Protein AF-A0A3D3A5Q9-F1 (afdb_monomer_lite)

Structure (mmCIF, N/CA/C/O backbone):
data_AF-A0A3D3A5Q9-F1
#
_entry.id   AF-A0A3D3A5Q9-F1
#
loop_
_atom_site.group_PDB
_atom_site.id
_atom_site.type_symbol
_atom_site.label_atom_id
_atom_site.label_alt_id
_atom_site.label_comp_id
_atom_site.label_asym_id
_atom_site.label_entity_id
_atom_site.label_seq_id
_atom_site.pdbx_PDB_ins_code
_atom_site.Cartn_x
_atom_site.Cartn_y
_atom_site.Cartn_z
_atom_site.occupancy
_atom_site.B_iso_or_equiv
_atom_site.auth_seq_id
_atom_site.auth_comp_id
_atom_site.auth_asym_id
_atom_site.auth_atom_id
_atom_site.pdbx_PDB_model_num
ATOM 1 N N . MET A 1 1 ? 34.715 71.194 -88.290 1.00 38.31 1 MET A N 1
ATOM 2 C CA . MET A 1 1 ? 35.460 71.589 -87.078 1.00 38.31 1 MET A CA 1
ATOM 3 C C . MET A 1 1 ? 34.686 71.073 -85.884 1.00 38.31 1 MET A C 1
ATOM 5 O O . MET A 1 1 ? 33.498 71.347 -85.851 1.00 38.31 1 MET A O 1
ATOM 9 N N . THR A 1 2 ? 35.380 70.339 -85.000 1.00 40.28 2 THR A N 1
ATOM 10 C CA . THR A 1 2 ? 35.099 70.128 -83.557 1.00 40.28 2 THR A CA 1
ATOM 11 C C . THR A 1 2 ? 33.739 69.518 -83.175 1.00 40.28 2 THR A C 1
ATOM 13 O O . THR A 1 2 ? 32.709 70.002 -83.605 1.00 40.28 2 THR A O 1
ATOM 16 N N . THR A 1 3 ? 33.585 68.503 -82.327 1.00 38.09 3 THR A N 1
ATOM 17 C CA . THR A 1 3 ? 34.451 67.734 -81.413 1.00 38.09 3 THR A CA 1
ATOM 18 C C . THR A 1 3 ? 33.542 66.637 -80.835 1.00 38.09 3 THR A C 1
ATOM 20 O O . THR A 1 3 ? 32.368 66.898 -80.579 1.00 38.09 3 THR A O 1
ATOM 23 N N . HIS A 1 4 ? 34.067 65.436 -80.590 1.00 43.50 4 HIS A N 1
ATOM 24 C CA . HIS A 1 4 ? 33.409 64.449 -79.724 1.00 43.50 4 HIS A CA 1
ATOM 25 C C . HIS A 1 4 ? 33.324 64.957 -78.274 1.00 43.50 4 HIS A C 1
ATOM 27 O O . HIS A 1 4 ? 34.218 65.685 -77.838 1.00 43.50 4 HIS A O 1
ATOM 33 N N . PRO A 1 5 ? 32.387 64.414 -77.481 1.00 47.81 5 PRO A N 1
ATOM 34 C CA . PRO A 1 5 ? 32.752 63.939 -76.161 1.00 47.81 5 PRO A CA 1
ATOM 35 C C . PRO A 1 5 ? 32.555 62.423 -76.079 1.00 47.81 5 PRO A C 1
ATOM 37 O O . PRO A 1 5 ? 31.479 61.872 -76.294 1.00 47.81 5 PRO A O 1
ATOM 40 N N . ILE A 1 6 ? 33.664 61.764 -75.769 1.00 51.12 6 ILE A N 1
ATOM 41 C CA . ILE A 1 6 ? 33.734 60.472 -75.096 1.00 51.12 6 ILE A CA 1
ATOM 42 C C . ILE A 1 6 ? 33.393 60.758 -73.630 1.00 51.12 6 ILE A C 1
ATOM 44 O O . ILE A 1 6 ? 33.955 61.709 -73.112 1.00 51.12 6 ILE A O 1
ATOM 48 N N . PHE A 1 7 ? 32.535 59.978 -72.965 1.00 43.53 7 PHE A N 1
ATOM 49 C CA . PHE A 1 7 ? 32.779 59.512 -71.588 1.00 43.53 7 PHE A CA 1
ATOM 50 C C . PHE A 1 7 ? 31.717 58.490 -71.135 1.00 43.53 7 PHE A C 1
ATOM 52 O O . PHE A 1 7 ? 30.568 58.810 -70.862 1.00 43.53 7 PHE A O 1
ATOM 59 N N . SER A 1 8 ? 32.195 57.249 -71.020 1.00 46.72 8 SER A N 1
ATOM 60 C CA . SER A 1 8 ? 31.911 56.279 -69.956 1.00 46.72 8 SER A CA 1
ATOM 61 C C . SER A 1 8 ? 30.475 55.781 -69.745 1.00 46.72 8 SER A C 1
ATOM 63 O O . SER A 1 8 ? 29.783 56.134 -68.795 1.00 46.72 8 SER A O 1
ATOM 65 N N . SER A 1 9 ? 30.101 54.781 -70.543 1.00 52.88 9 SER A N 1
ATOM 66 C CA . SER A 1 9 ? 28.999 53.846 -70.278 1.00 52.88 9 SER A CA 1
ATOM 67 C C . SER A 1 9 ? 29.349 52.740 -69.259 1.00 52.88 9 SER A C 1
ATOM 69 O O . SER A 1 9 ? 28.642 51.735 -69.182 1.00 52.88 9 SER A O 1
ATOM 71 N N . ALA A 1 10 ? 30.445 52.880 -68.502 1.00 52.38 10 ALA A N 1
ATOM 72 C CA . ALA A 1 10 ? 30.919 51.853 -67.568 1.00 52.38 10 ALA A CA 1
ATOM 73 C C . ALA A 1 10 ? 30.455 52.086 -66.117 1.00 52.38 10 ALA A C 1
ATOM 75 O O . ALA A 1 10 ? 30.197 51.123 -65.400 1.00 52.38 10 ALA A O 1
ATOM 76 N N . VAL A 1 11 ? 30.270 53.343 -65.691 1.00 51.38 11 VAL A N 1
ATOM 77 C CA . VAL A 1 11 ? 29.882 53.664 -64.300 1.00 51.38 11 VAL A CA 1
ATOM 78 C C . VAL A 1 11 ? 28.412 53.328 -64.030 1.00 51.38 11 VAL A C 1
ATOM 80 O O . VAL A 1 11 ? 28.100 52.762 -62.990 1.00 51.38 11 VAL A O 1
ATOM 83 N N . GLY A 1 12 ? 27.517 53.574 -64.994 1.00 47.81 12 GLY A N 1
ATOM 84 C CA . GLY A 1 12 ? 26.085 53.280 -64.844 1.00 47.81 12 GLY A CA 1
ATOM 85 C C . GLY A 1 12 ? 25.736 51.787 -64.832 1.00 47.81 12 GLY A C 1
ATOM 86 O O . GLY A 1 12 ? 24.693 51.407 -64.310 1.00 47.81 12 GLY A O 1
ATOM 87 N N . ARG A 1 13 ? 26.603 50.923 -65.382 1.00 51.62 13 ARG A N 1
ATOM 88 C CA . ARG A 1 13 ? 26.399 49.465 -65.351 1.00 51.62 13 ARG A CA 1
ATOM 89 C C . ARG A 1 13 ? 26.924 48.837 -64.061 1.00 51.62 13 ARG A C 1
ATOM 91 O O . ARG A 1 13 ? 26.305 47.903 -63.568 1.00 51.62 13 ARG A O 1
ATOM 98 N N . LEU A 1 14 ? 28.004 49.368 -63.481 1.00 47.72 14 LEU A N 1
ATOM 99 C CA . LEU A 1 14 ? 28.520 48.874 -62.200 1.00 47.72 14 LEU A CA 1
ATOM 100 C C . LEU A 1 14 ? 27.612 49.255 -61.021 1.00 47.72 14 LEU A C 1
ATOM 102 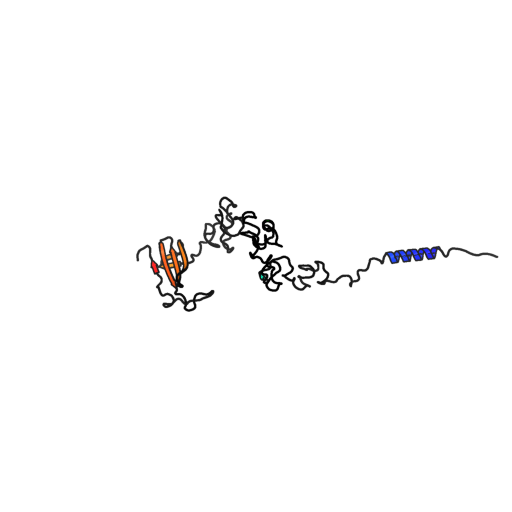O O . LEU A 1 14 ? 27.382 48.430 -60.143 1.00 47.72 14 LEU A O 1
ATOM 106 N N . THR A 1 15 ? 27.049 50.468 -61.011 1.00 52.50 15 THR A N 1
ATOM 107 C CA . THR A 1 15 ? 26.127 50.896 -59.944 1.00 52.50 15 THR A CA 1
ATOM 108 C C . THR A 1 15 ? 24.790 50.163 -60.001 1.00 52.50 15 THR A C 1
ATOM 110 O O . THR A 1 15 ? 24.258 49.815 -58.951 1.00 52.50 15 THR A O 1
ATOM 113 N N . ALA A 1 16 ? 24.284 49.850 -61.198 1.00 52.81 16 ALA A N 1
ATOM 114 C CA . ALA A 1 16 ? 23.069 49.054 -61.362 1.00 52.81 16 ALA A CA 1
ATOM 115 C C . ALA A 1 16 ? 23.255 47.588 -60.925 1.00 52.81 16 ALA A C 1
ATOM 117 O O . ALA A 1 16 ? 22.360 47.022 -60.304 1.00 52.81 16 ALA A O 1
ATOM 118 N N . VAL A 1 17 ? 24.420 46.983 -61.192 1.00 53.91 17 VAL A N 1
ATOM 119 C CA . VAL A 1 17 ? 24.711 45.600 -60.773 1.00 53.91 17 VAL A CA 1
ATOM 120 C C . VAL A 1 17 ? 24.997 45.518 -59.270 1.00 53.91 17 VAL A C 1
ATOM 122 O O . VAL A 1 17 ? 24.487 44.613 -58.620 1.00 53.91 17 VAL A O 1
ATOM 125 N N . CYS A 1 18 ? 25.713 46.482 -58.676 1.00 51.59 18 CYS A N 1
ATOM 126 C CA . CYS A 1 18 ? 25.911 46.508 -57.222 1.00 51.59 18 CYS A CA 1
ATOM 127 C C . CYS A 1 18 ? 24.603 46.746 -56.455 1.00 51.59 18 CYS A C 1
ATOM 129 O O . CYS A 1 18 ? 24.387 46.082 -55.448 1.00 51.59 18 CYS A O 1
ATOM 131 N N . PHE A 1 19 ? 23.709 47.628 -56.927 1.00 51.94 19 PHE A N 1
ATOM 132 C CA . PHE A 1 19 ? 22.391 47.790 -56.300 1.00 51.94 19 PHE A CA 1
ATOM 133 C C . PHE A 1 19 ? 21.512 46.554 -56.482 1.00 51.94 19 PHE A C 1
ATOM 135 O O . PHE A 1 19 ? 20.858 46.167 -55.526 1.00 51.94 19 PHE A O 1
ATOM 142 N N . ALA A 1 20 ? 21.533 45.894 -57.646 1.00 53.62 20 ALA A N 1
ATOM 143 C CA . ALA A 1 20 ? 20.781 44.657 -57.852 1.00 53.62 20 ALA A CA 1
ATOM 144 C C . ALA A 1 20 ? 21.273 43.521 -56.940 1.00 53.62 20 ALA A C 1
ATOM 146 O O . ALA A 1 20 ? 20.442 42.841 -56.355 1.00 53.62 20 ALA A O 1
ATOM 147 N N . VAL A 1 21 ? 22.592 43.371 -56.753 1.00 54.16 21 VAL A N 1
ATOM 148 C CA . VAL A 1 21 ? 23.183 42.338 -55.881 1.00 54.16 21 VAL A CA 1
ATOM 149 C C . VAL A 1 21 ? 22.982 42.651 -54.390 1.00 54.16 21 VAL A C 1
ATOM 151 O O . VAL A 1 21 ? 22.719 41.740 -53.610 1.00 54.16 21 VAL A O 1
ATOM 154 N N . LEU A 1 22 ? 23.036 43.926 -53.982 1.00 50.66 22 LEU A N 1
ATOM 155 C CA . LEU A 1 22 ? 22.734 44.347 -52.604 1.00 50.66 22 LEU A CA 1
ATOM 156 C C . LEU A 1 22 ? 21.231 44.277 -52.275 1.00 50.66 22 LEU A C 1
ATOM 158 O O . LEU A 1 22 ? 20.890 43.982 -51.135 1.00 50.66 22 LEU A O 1
ATOM 162 N N . TRP A 1 23 ? 20.330 44.471 -53.246 1.00 49.25 23 TRP A N 1
ATOM 163 C CA . TRP A 1 23 ? 18.883 44.266 -53.053 1.00 49.25 23 TRP A CA 1
ATOM 164 C C . TRP A 1 23 ? 18.467 42.789 -53.128 1.00 49.25 23 TRP A C 1
ATOM 166 O O . TRP A 1 23 ? 17.561 42.375 -52.407 1.00 49.25 23 TRP A O 1
ATOM 176 N N . SER A 1 24 ? 19.153 41.965 -53.929 1.00 52.16 24 SER A N 1
ATOM 177 C CA . SER A 1 24 ? 18.960 40.507 -53.921 1.00 52.16 24 SER A CA 1
ATOM 178 C C . SER A 1 24 ? 19.647 39.816 -52.736 1.00 52.16 24 SER A C 1
ATOM 180 O O . SER A 1 24 ? 19.311 38.684 -52.414 1.00 52.16 24 SER A O 1
ATOM 182 N N . GLY A 1 25 ? 20.599 40.482 -52.071 1.00 52.75 25 GLY A N 1
ATOM 183 C CA . GLY A 1 25 ? 21.226 40.008 -50.831 1.00 52.75 25 GLY A CA 1
ATOM 184 C C . GLY A 1 25 ? 20.432 40.336 -49.560 1.00 52.75 25 GLY A C 1
ATOM 185 O O . GLY A 1 25 ? 20.642 39.698 -48.537 1.00 52.75 25 GLY A O 1
ATOM 186 N N . LEU A 1 26 ? 19.499 41.293 -49.625 1.00 53.06 26 LEU A N 1
ATOM 187 C CA . LEU A 1 26 ? 18.603 41.672 -48.519 1.00 53.06 26 LEU A CA 1
ATOM 188 C C . LEU A 1 26 ? 17.223 40.994 -48.581 1.00 53.06 26 LEU A C 1
ATOM 190 O O . LEU A 1 26 ? 16.380 41.252 -47.731 1.00 53.06 26 LEU A O 1
ATOM 194 N N . THR A 1 27 ? 16.995 40.119 -49.563 1.00 52.78 27 THR A N 1
ATOM 195 C CA . THR A 1 27 ? 15.749 39.340 -49.728 1.00 52.78 27 THR A CA 1
ATOM 196 C C . THR A 1 27 ? 15.973 37.827 -49.676 1.00 52.78 27 THR A C 1
ATOM 198 O O . THR A 1 27 ? 15.063 37.053 -49.943 1.00 52.78 27 THR A O 1
ATOM 201 N N . LEU A 1 28 ? 17.167 37.402 -49.256 1.00 51.06 28 LEU A N 1
ATOM 202 C CA . LEU A 1 28 ? 17.418 36.058 -48.736 1.00 51.06 28 LEU A CA 1
ATOM 203 C C . LEU A 1 28 ? 17.496 36.101 -47.204 1.00 51.06 28 LEU A C 1
ATOM 205 O O . LEU A 1 28 ? 18.322 35.438 -46.586 1.00 51.06 28 LEU A O 1
ATOM 209 N N . THR A 1 29 ? 16.592 36.842 -46.559 1.00 56.72 29 THR A N 1
ATOM 210 C CA . THR A 1 29 ? 15.931 36.208 -45.419 1.00 56.72 29 THR A CA 1
ATOM 211 C C . THR A 1 29 ? 15.222 35.017 -46.040 1.00 56.72 29 THR A C 1
ATOM 213 O O . THR A 1 29 ? 14.259 35.224 -46.775 1.00 56.72 29 THR A O 1
ATOM 216 N N . GLY A 1 30 ? 15.776 33.811 -45.895 1.00 52.62 30 GLY A N 1
ATOM 217 C CA . GLY A 1 30 ? 15.073 32.606 -46.311 1.00 52.62 30 GLY A CA 1
ATOM 218 C C . GLY A 1 30 ? 13.653 32.719 -45.779 1.00 52.62 30 GLY A C 1
ATOM 219 O O . GLY A 1 30 ? 13.458 32.804 -44.570 1.00 52.62 30 GLY A O 1
ATOM 220 N N . CYS A 1 31 ? 12.687 32.874 -46.681 1.00 51.09 31 CYS A N 1
ATOM 221 C CA . CYS A 1 31 ? 11.294 32.823 -46.307 1.00 51.09 31 CYS A CA 1
ATOM 222 C C . CYS A 1 31 ? 11.077 31.392 -45.828 1.00 51.09 31 CYS A C 1
ATOM 224 O O . CYS A 1 31 ? 10.985 30.477 -46.642 1.00 51.09 31 CYS A O 1
ATOM 226 N N . LEU A 1 32 ? 11.007 31.198 -44.515 1.00 49.31 32 LEU A N 1
ATOM 227 C CA . LEU A 1 32 ? 9.994 30.289 -44.009 1.00 49.31 32 LEU A CA 1
ATOM 228 C C . LEU A 1 32 ? 8.685 30.831 -44.612 1.00 49.31 32 LEU A C 1
ATOM 230 O O . LEU A 1 32 ? 8.307 31.964 -44.314 1.00 49.31 32 LEU A O 1
ATOM 234 N N . ASN A 1 33 ? 8.108 30.147 -45.605 1.00 53.94 33 ASN A N 1
ATOM 235 C CA . ASN A 1 33 ? 6.722 30.431 -45.977 1.00 53.94 33 ASN A CA 1
ATOM 236 C C . ASN A 1 33 ? 5.852 29.984 -44.803 1.00 53.94 33 ASN A C 1
ATOM 238 O O . ASN A 1 33 ? 6.247 29.093 -44.058 1.00 53.94 33 ASN A O 1
ATOM 242 N N . ASP A 1 34 ? 4.663 30.556 -44.663 1.00 56.00 34 ASP A N 1
ATOM 243 C CA . ASP A 1 34 ? 3.709 30.084 -43.657 1.00 56.00 34 ASP A CA 1
ATOM 244 C C . ASP A 1 34 ? 3.306 28.605 -43.878 1.00 56.00 34 ASP A C 1
ATOM 246 O O . ASP A 1 34 ? 2.733 28.010 -42.979 1.00 56.00 34 ASP A O 1
ATOM 250 N N . ASP A 1 35 ? 3.661 27.988 -45.023 1.00 51.72 35 ASP A N 1
ATOM 251 C CA . ASP A 1 35 ? 3.555 26.532 -45.253 1.00 51.72 35 ASP A CA 1
ATOM 252 C C . ASP A 1 35 ? 4.838 25.715 -44.922 1.00 51.72 35 ASP A C 1
ATOM 254 O O . ASP A 1 35 ? 4.822 24.498 -45.069 1.00 51.72 35 ASP A O 1
ATOM 258 N N . ASN A 1 36 ? 5.949 26.351 -44.512 1.00 50.16 36 ASN A N 1
ATOM 259 C CA . ASN A 1 36 ? 7.127 25.733 -43.856 1.00 50.16 36 ASN A CA 1
ATOM 260 C C . ASN A 1 36 ? 7.289 26.224 -42.406 1.00 50.16 36 ASN A C 1
ATOM 262 O O . ASN A 1 36 ? 8.235 25.842 -41.717 1.00 50.16 36 ASN A O 1
ATOM 266 N N . LEU A 1 37 ? 6.388 27.080 -41.929 1.00 55.56 37 LEU A N 1
ATOM 267 C CA . LEU A 1 37 ? 5.931 26.945 -40.562 1.00 55.56 37 LEU A CA 1
ATOM 268 C C . LEU A 1 37 ? 5.062 25.696 -40.593 1.00 55.56 37 LEU A C 1
ATOM 270 O O . LEU A 1 37 ? 3.991 25.694 -41.194 1.00 55.56 37 LEU A O 1
ATOM 274 N N . ILE A 1 38 ? 5.555 24.611 -40.011 1.00 54.16 38 ILE A N 1
ATOM 275 C CA . ILE A 1 38 ? 4.647 23.585 -39.527 1.00 54.16 38 ILE A CA 1
ATOM 276 C C . ILE A 1 38 ? 3.714 24.361 -38.580 1.00 54.16 38 ILE A C 1
ATOM 278 O O . ILE A 1 38 ? 4.166 24.882 -37.562 1.00 54.16 38 ILE A O 1
ATOM 282 N N . GLY A 1 39 ? 2.480 24.654 -39.018 1.00 60.78 39 GLY A N 1
ATOM 283 C CA . GLY A 1 39 ? 1.480 25.295 -38.156 1.00 60.78 39 GLY A CA 1
ATOM 284 C C . GLY A 1 39 ? 1.248 24.420 -36.927 1.00 60.78 39 GLY A C 1
ATOM 285 O O . GLY A 1 39 ? 1.708 23.287 -36.941 1.00 60.78 39 GLY A O 1
ATOM 286 N N . GLU A 1 40 ? 0.540 24.906 -35.898 1.00 68.44 40 GLU A N 1
ATOM 287 C CA . GLU A 1 40 ? 0.202 24.053 -34.746 1.00 68.44 40 GLU A CA 1
ATOM 288 C C . GLU A 1 40 ? -0.427 22.742 -35.245 1.00 68.44 40 GLU A C 1
ATOM 290 O O . GLU A 1 40 ? -1.568 22.715 -35.716 1.00 68.44 40 GLU A O 1
ATOM 295 N N . ASN A 1 41 ? 0.366 21.681 -35.247 1.00 73.19 41 ASN A N 1
ATOM 296 C CA . ASN A 1 41 ? 0.007 20.352 -35.683 1.00 73.19 41 ASN A CA 1
ATOM 297 C C . ASN A 1 41 ? 0.674 19.367 -34.725 1.00 73.19 41 ASN A C 1
ATOM 299 O O . ASN A 1 41 ? 1.514 19.756 -33.923 1.00 73.19 41 ASN A O 1
ATOM 303 N N . CYS A 1 42 ? 0.184 18.140 -34.776 1.00 83.50 42 CYS A N 1
ATOM 304 C CA . CYS A 1 42 ? 0.514 17.080 -33.837 1.00 83.50 42 CYS A CA 1
ATOM 305 C C . CYS A 1 42 ? 1.473 16.039 -34.440 1.00 83.50 42 CYS A C 1
ATOM 307 O O . CYS A 1 42 ? 1.663 14.983 -33.880 1.00 83.50 42 CYS A O 1
ATOM 309 N N . TYR A 1 43 ? 1.927 16.216 -35.681 1.00 86.81 43 TYR A N 1
ATOM 310 C CA . TYR A 1 43 ? 2.668 15.163 -36.386 1.00 86.81 43 TYR A CA 1
ATOM 311 C C . TYR A 1 43 ? 3.869 15.795 -37.076 1.00 86.81 43 TYR A C 1
ATOM 313 O O . TYR A 1 43 ? 3.881 15.966 -38.305 1.00 86.81 43 TYR A O 1
ATOM 321 N N . ASP A 1 44 ? 4.827 16.231 -36.269 1.00 84.81 44 ASP A N 1
ATOM 322 C CA . ASP A 1 44 ? 6.056 16.890 -36.697 1.00 84.81 44 ASP A CA 1
ATOM 323 C C . ASP A 1 44 ? 7.339 16.336 -36.054 1.00 84.81 44 ASP A C 1
ATOM 325 O O . ASP A 1 44 ? 8.427 16.868 -36.312 1.00 84.81 44 ASP A O 1
ATOM 329 N N . GLU A 1 45 ? 7.231 15.217 -35.333 1.00 87.00 45 GLU A N 1
ATOM 330 C CA . GLU A 1 45 ? 8.319 14.469 -34.699 1.00 87.00 45 GLU A CA 1
ATOM 331 C C . GLU A 1 45 ? 9.111 15.295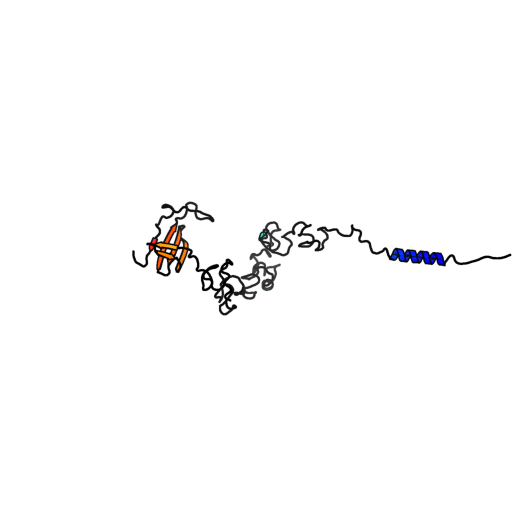 -33.663 1.00 87.00 45 GLU A C 1
ATOM 333 O O . GLU A 1 45 ? 10.262 14.968 -33.339 1.00 87.00 45 GLU A O 1
ATOM 338 N N . ILE A 1 46 ? 8.534 16.379 -33.129 1.00 87.06 46 ILE A N 1
ATOM 339 C CA . ILE A 1 46 ? 9.163 17.213 -32.099 1.00 87.06 46 ILE A CA 1
ATOM 340 C C . ILE A 1 46 ? 8.183 17.544 -30.969 1.00 87.06 46 ILE A C 1
ATOM 342 O O . ILE A 1 46 ? 7.070 17.946 -31.219 1.00 87.06 46 ILE A O 1
ATOM 346 N N . LEU A 1 47 ? 8.633 17.487 -29.709 1.00 86.50 47 LEU A N 1
ATOM 347 C CA . LEU A 1 47 ? 7.781 17.811 -28.556 1.00 86.50 47 LEU A CA 1
ATOM 348 C C . LEU A 1 47 ? 7.455 19.320 -28.499 1.00 86.50 47 LEU A C 1
ATOM 350 O O . LEU A 1 47 ? 8.286 20.122 -28.041 1.00 86.50 47 LEU A O 1
ATOM 354 N N . ASN A 1 48 ? 6.274 19.727 -28.966 1.00 85.81 48 ASN A N 1
ATOM 355 C CA . ASN A 1 48 ? 5.831 21.124 -28.999 1.00 85.81 48 ASN A CA 1
ATOM 356 C C . ASN A 1 48 ? 4.315 21.273 -28.727 1.00 85.81 48 ASN A C 1
ATOM 358 O O . ASN A 1 48 ? 3.680 20.372 -28.212 1.00 85.81 48 ASN A O 1
ATOM 362 N N . ASN A 1 49 ? 3.743 22.469 -28.917 1.00 83.81 49 ASN A N 1
ATOM 363 C CA . ASN A 1 49 ? 2.286 22.726 -28.933 1.00 83.81 49 ASN A CA 1
ATOM 364 C C . ASN A 1 49 ? 1.436 22.202 -27.745 1.00 83.81 49 ASN A C 1
ATOM 366 O O . ASN A 1 49 ? 0.208 22.155 -27.831 1.00 83.81 49 ASN A O 1
ATOM 370 N N . GLY A 1 50 ? 2.063 21.909 -26.602 1.00 86.38 50 GLY A N 1
ATOM 371 C CA . GLY A 1 50 ? 1.393 21.367 -25.418 1.00 86.38 50 GLY A CA 1
ATOM 372 C C . GLY A 1 50 ? 1.252 19.843 -25.405 1.00 86.38 50 GLY A C 1
ATOM 373 O O . GLY A 1 50 ? 0.443 19.355 -24.622 1.00 86.38 50 GLY A O 1
ATOM 374 N N . GLU A 1 51 ? 2.009 19.140 -26.244 1.00 90.06 51 GLU A N 1
ATOM 375 C CA . GLU A 1 51 ? 2.159 17.684 -26.270 1.00 90.06 51 GLU A CA 1
ATOM 376 C C . GLU A 1 51 ? 2.704 17.111 -24.955 1.00 90.06 51 GLU A C 1
ATOM 378 O O . GLU A 1 51 ? 3.470 17.766 -24.238 1.00 90.06 51 GLU A O 1
ATOM 383 N N . GLU A 1 52 ? 2.302 15.876 -24.653 1.00 86.69 52 GLU A N 1
ATOM 384 C CA . GLU A 1 52 ? 2.781 15.107 -23.497 1.00 86.69 52 GLU A CA 1
ATOM 385 C C . GLU A 1 52 ? 3.996 14.247 -23.878 1.00 86.69 52 GLU A C 1
ATOM 387 O O . GLU A 1 52 ? 4.996 14.261 -23.158 1.00 86.69 52 GLU A O 1
ATOM 392 N N . LEU A 1 53 ? 3.952 13.590 -25.043 1.00 84.88 53 LEU A N 1
ATOM 393 C CA . LEU A 1 53 ? 5.097 12.970 -25.723 1.00 84.88 53 LEU A CA 1
ATOM 394 C C . LEU A 1 53 ? 5.117 13.436 -27.185 1.00 84.88 53 LEU A C 1
ATOM 396 O O . LEU A 1 53 ? 4.162 14.044 -27.653 1.00 84.88 53 LEU A O 1
ATOM 400 N N . ILE A 1 54 ? 6.217 13.181 -27.900 1.00 88.06 54 ILE A N 1
ATOM 401 C CA . ILE A 1 54 ? 6.352 13.589 -29.307 1.00 88.06 54 ILE A CA 1
ATOM 402 C C . ILE A 1 54 ? 5.130 13.103 -30.097 1.00 88.06 54 ILE A C 1
ATOM 404 O O . ILE A 1 54 ? 4.857 11.904 -30.112 1.00 88.06 54 ILE A O 1
ATOM 408 N N . ASP A 1 55 ? 4.433 14.033 -30.752 1.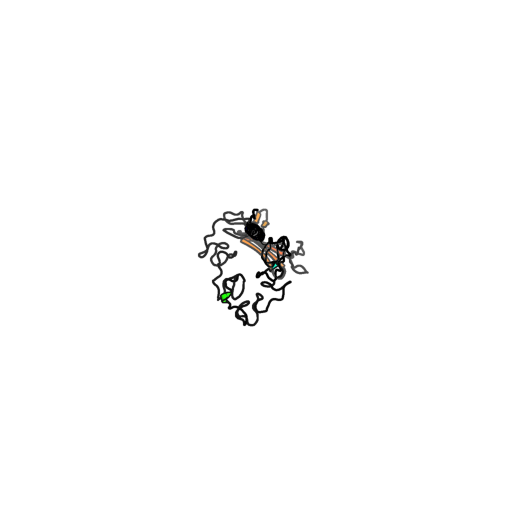00 85.69 55 ASP A N 1
ATOM 409 C CA . ASP A 1 55 ? 3.262 13.772 -31.592 1.00 85.69 55 ASP A CA 1
ATOM 410 C C . ASP A 1 55 ? 2.025 13.174 -30.869 1.00 85.69 55 ASP A C 1
ATOM 412 O O . ASP A 1 55 ? 1.160 12.554 -31.503 1.00 85.69 55 ASP A O 1
ATOM 416 N N . CYS A 1 56 ? 1.897 13.336 -29.542 1.00 88.19 56 CYS A N 1
ATOM 417 C CA . CYS A 1 56 ? 0.689 12.945 -28.804 1.00 88.19 56 CYS A CA 1
ATOM 418 C C . CYS A 1 56 ? 0.449 13.735 -27.501 1.00 88.19 56 CYS A C 1
ATOM 420 O O . CYS A 1 56 ? 1.338 14.350 -26.912 1.00 88.19 56 CYS A O 1
ATOM 422 N N . GLY A 1 57 ? -0.790 13.691 -27.006 1.00 86.69 57 GLY A N 1
ATOM 423 C CA . GLY A 1 57 ? -1.200 14.343 -25.761 1.00 86.69 57 GLY A CA 1
ATOM 424 C C . GLY A 1 57 ? -1.410 15.858 -25.880 1.00 86.69 57 GLY A C 1
ATOM 425 O O . GLY A 1 57 ? -1.007 16.516 -26.836 1.00 86.69 57 GLY A O 1
ATOM 426 N N . GLY A 1 58 ? -2.103 16.447 -24.909 1.00 86.56 58 GLY A N 1
ATOM 427 C CA . GLY A 1 58 ? -2.434 17.872 -24.951 1.00 86.56 58 GLY A CA 1
ATOM 428 C C . GLY A 1 58 ? -3.665 18.239 -25.801 1.00 86.56 58 GLY A C 1
ATOM 429 O O . GLY A 1 58 ? -4.504 17.399 -26.117 1.00 86.56 58 GLY A O 1
ATOM 430 N N . PRO A 1 59 ? -3.860 19.536 -26.115 1.00 85.62 59 PRO A N 1
ATOM 431 C CA . PRO A 1 59 ? -5.139 20.050 -26.620 1.00 85.62 59 PRO A CA 1
ATOM 432 C C . PRO A 1 59 ? -5.397 19.826 -28.118 1.00 85.62 59 PRO A C 1
ATOM 434 O O . PRO A 1 59 ? -6.537 19.996 -28.557 1.00 85.62 59 PRO A O 1
ATOM 437 N N . ILE A 1 60 ? -4.361 19.530 -28.906 1.00 85.00 60 ILE A N 1
ATOM 438 C CA . ILE A 1 60 ? -4.433 19.445 -30.378 1.00 85.00 60 ILE A CA 1
ATOM 439 C C . ILE A 1 60 ? -4.177 18.011 -30.877 1.00 85.00 60 ILE A C 1
ATOM 441 O O . ILE A 1 60 ? -4.544 17.692 -32.008 1.00 85.00 60 ILE A O 1
ATOM 445 N N . CYS A 1 61 ? -3.623 17.145 -30.028 1.00 85.06 61 CYS A N 1
ATOM 446 C CA . CYS A 1 61 ? -3.297 15.761 -30.337 1.00 85.06 61 CYS A CA 1
ATOM 447 C C . CYS A 1 61 ? -4.302 14.756 -29.784 1.00 85.06 61 CYS A C 1
ATOM 449 O O . CYS A 1 61 ? -5.034 15.035 -28.832 1.00 85.06 61 CYS A O 1
ATOM 451 N N . ASP A 1 62 ? -4.283 13.555 -30.362 1.00 87.12 62 ASP A N 1
ATOM 452 C CA . ASP A 1 62 ? -4.882 12.391 -29.718 1.00 87.12 62 ASP A CA 1
ATOM 453 C C . ASP A 1 62 ? -4.096 12.046 -28.434 1.00 87.12 62 ASP A C 1
ATOM 455 O O . ASP A 1 62 ? -2.905 12.362 -28.345 1.00 87.12 62 ASP A O 1
ATOM 459 N N . PRO A 1 63 ? -4.737 11.435 -27.418 1.00 87.19 63 PRO A N 1
ATOM 460 C CA . PRO A 1 63 ? -4.041 10.985 -26.215 1.00 87.19 63 PRO A CA 1
ATOM 461 C C . PRO A 1 63 ? -2.864 10.075 -26.564 1.00 87.19 63 PRO A C 1
ATOM 463 O O . PRO A 1 63 ? -2.963 9.288 -27.507 1.00 87.19 63 PRO A O 1
ATOM 466 N N . CYS A 1 64 ? -1.782 10.172 -25.795 1.00 85.81 64 CYS A N 1
ATOM 467 C CA . CYS A 1 64 ? -0.653 9.269 -25.962 1.00 85.81 64 CYS A CA 1
ATOM 468 C C . CYS A 1 64 ? -1.071 7.813 -25.774 1.00 85.81 64 CYS A C 1
ATOM 470 O O . CYS A 1 64 ? -1.962 7.511 -24.973 1.00 85.81 64 CYS A O 1
ATOM 472 N N . ASP A 1 65 ? -0.440 6.934 -26.553 1.00 88.38 65 ASP A N 1
ATOM 473 C CA . ASP A 1 65 ? -0.599 5.499 -26.380 1.00 88.38 65 ASP A CA 1
ATOM 474 C C . ASP A 1 65 ? 0.055 5.121 -25.045 1.00 88.38 65 ASP A C 1
ATOM 476 O O . ASP A 1 65 ? 1.251 5.376 -24.883 1.00 88.38 65 ASP A O 1
ATOM 480 N N . PRO A 1 66 ? -0.700 4.586 -24.067 1.00 86.88 66 PRO A N 1
ATOM 481 C CA . PRO A 1 66 ? -0.106 4.157 -22.808 1.00 86.88 66 PRO A CA 1
ATOM 482 C C . PRO A 1 66 ? 0.938 3.059 -23.014 1.00 86.88 66 PRO A C 1
ATOM 484 O O . PRO A 1 66 ? 1.857 2.990 -22.227 1.00 86.88 66 PRO A O 1
ATOM 487 N N . CYS A 1 67 ? 0.856 2.292 -24.107 1.00 91.81 67 CYS A N 1
ATOM 488 C CA . CYS A 1 67 ? 1.737 1.159 -24.384 1.00 91.81 67 CYS A CA 1
ATOM 489 C C . CYS A 1 67 ? 3.143 1.531 -24.906 1.00 91.81 67 CYS A C 1
ATOM 491 O O . CYS A 1 67 ? 3.849 0.650 -25.397 1.00 91.81 67 CYS A O 1
ATOM 493 N N . GLU A 1 68 ? 3.509 2.815 -24.950 1.00 89.75 68 GLU A N 1
ATOM 494 C CA . GLU A 1 68 ? 4.813 3.286 -25.453 1.00 89.75 68 GLU A CA 1
ATOM 495 C C . GLU A 1 68 ? 5.372 4.451 -24.610 1.00 89.75 68 GLU A C 1
ATOM 497 O O . GLU A 1 68 ? 6.082 5.319 -25.133 1.00 89.75 68 GLU A O 1
ATOM 502 N N . ASN A 1 69 ? 5.022 4.526 -23.323 1.00 87.38 69 ASN A N 1
ATOM 503 C CA . ASN A 1 69 ? 5.387 5.651 -22.461 1.00 87.38 69 ASN A CA 1
ATOM 504 C C . ASN A 1 69 ? 6.475 5.330 -21.419 1.00 87.38 69 ASN A C 1
ATOM 506 O O . ASN A 1 69 ? 6.799 6.209 -20.611 1.00 87.38 69 ASN A O 1
ATOM 510 N N . ASP A 1 70 ? 7.062 4.127 -21.465 1.00 89.50 70 ASP A N 1
ATOM 511 C CA . ASP A 1 70 ? 8.068 3.620 -20.522 1.00 89.50 70 ASP A CA 1
ATOM 512 C C . ASP A 1 70 ? 7.590 3.668 -19.052 1.00 89.50 70 ASP A C 1
ATOM 514 O O . ASP A 1 70 ? 8.400 3.670 -18.117 1.00 89.50 70 ASP A O 1
ATOM 518 N N . ALA A 1 71 ? 6.277 3.725 -18.823 1.00 90.38 71 ALA A N 1
ATOM 519 C CA . ALA A 1 71 ? 5.658 3.730 -17.508 1.00 90.38 71 ALA A CA 1
ATOM 520 C C . ALA A 1 71 ? 4.757 2.505 -17.336 1.00 90.38 71 ALA A C 1
ATOM 522 O O . ALA A 1 71 ? 4.377 1.826 -18.281 1.00 90.38 71 ALA A O 1
ATOM 523 N N . TRP A 1 72 ? 4.449 2.186 -16.081 1.00 93.06 72 TRP A N 1
ATOM 524 C CA . TRP A 1 72 ? 3.452 1.173 -15.769 1.00 93.06 72 TRP A CA 1
ATOM 525 C C . TRP A 1 72 ? 2.140 1.853 -15.386 1.00 93.06 72 TRP A C 1
ATOM 527 O O . TRP A 1 72 ? 2.044 2.471 -14.319 1.00 93.06 72 TRP A O 1
ATOM 537 N N . ASP A 1 73 ? 1.121 1.695 -16.231 1.00 90.25 73 ASP A N 1
ATOM 538 C CA . ASP A 1 73 ? -0.204 2.300 -16.089 1.00 90.25 73 ASP A CA 1
ATOM 539 C C . ASP A 1 73 ? -1.295 1.265 -15.728 1.00 90.25 73 ASP A C 1
ATOM 541 O O . ASP A 1 73 ? -2.185 0.942 -16.530 1.00 90.25 73 ASP A O 1
ATOM 545 N N . PRO A 1 74 ? -1.340 0.767 -14.474 1.00 88.56 74 PRO A N 1
ATOM 546 C CA . PRO A 1 74 ? -2.288 -0.276 -14.076 1.00 88.56 74 PRO A CA 1
ATOM 547 C C . PRO A 1 74 ? -3.757 0.166 -14.183 1.00 88.56 74 PRO A C 1
ATOM 549 O O . PRO A 1 74 ? -4.650 -0.660 -14.381 1.00 88.56 74 PRO A O 1
ATOM 552 N N . LEU A 1 75 ? -4.040 1.473 -14.075 1.00 88.12 75 LEU A N 1
ATOM 553 C CA . LEU A 1 75 ? -5.396 2.018 -14.231 1.00 88.12 75 LEU A CA 1
ATOM 554 C C . LEU A 1 75 ? -5.881 2.025 -15.687 1.00 88.12 75 LEU A C 1
ATOM 556 O O . LEU A 1 75 ? -7.095 2.043 -15.913 1.00 88.12 75 LEU A O 1
ATOM 560 N N . LEU A 1 76 ? -4.962 1.998 -16.655 1.00 86.38 76 LEU A N 1
ATOM 561 C CA . LEU A 1 76 ? -5.267 1.905 -18.086 1.00 86.38 76 LEU A CA 1
ATOM 562 C C . LEU A 1 76 ? -5.264 0.453 -18.588 1.00 86.38 76 LEU A C 1
ATOM 564 O O . LEU A 1 76 ? -5.640 0.194 -19.730 1.00 86.38 76 LEU A O 1
ATOM 568 N N . GLY A 1 77 ? -4.988 -0.502 -17.696 1.00 85.81 77 GLY A N 1
ATOM 569 C CA . GLY A 1 77 ? -5.131 -1.935 -17.941 1.00 85.81 77 GLY A CA 1
ATOM 570 C C . GLY A 1 77 ? -3.828 -2.653 -18.268 1.00 85.81 77 GLY A C 1
ATOM 571 O O . GLY A 1 77 ? -3.881 -3.841 -18.592 1.00 85.81 77 GLY A O 1
ATOM 572 N N . GLU A 1 78 ? -2.691 -1.971 -18.157 1.00 93.88 78 GLU A N 1
ATOM 573 C CA . GLU A 1 78 ? -1.380 -2.593 -18.294 1.00 93.88 78 GLU A CA 1
ATOM 574 C C . GLU A 1 78 ? -1.123 -3.604 -17.180 1.00 93.88 78 GLU A C 1
ATOM 576 O O . GLU A 1 78 ? -1.458 -3.400 -16.007 1.00 93.88 78 GLU A O 1
ATOM 581 N N . GLN A 1 79 ? -0.530 -4.729 -17.559 1.00 92.94 79 GLN A N 1
ATOM 582 C CA . GLN A 1 79 ? -0.112 -5.769 -16.626 1.00 92.94 79 GLN A CA 1
ATOM 583 C C . GLN A 1 79 ? 1.308 -5.520 -16.117 1.00 92.94 79 GLN A C 1
ATOM 585 O O . GLN A 1 79 ? 1.589 -5.852 -14.969 1.00 92.94 79 GLN A O 1
ATOM 590 N N . TRP A 1 80 ? 2.156 -4.923 -16.952 1.00 95.12 80 TRP A N 1
ATOM 591 C CA . TRP A 1 80 ? 3.509 -4.465 -16.642 1.00 95.12 80 TRP A CA 1
ATOM 592 C C . TRP A 1 80 ? 3.864 -3.301 -17.582 1.00 95.12 80 TRP A C 1
ATOM 594 O O . TRP A 1 80 ? 3.040 -2.987 -18.439 1.00 95.12 80 TRP A O 1
ATOM 604 N N . VAL A 1 81 ? 5.034 -2.668 -17.420 1.00 94.62 81 VAL A N 1
ATOM 605 C CA . VAL A 1 81 ? 5.450 -1.491 -18.219 1.00 94.62 81 VAL A CA 1
ATOM 606 C C . VAL A 1 81 ? 5.193 -1.729 -19.712 1.00 94.62 81 VAL A C 1
ATOM 608 O O . VAL A 1 81 ? 5.741 -2.682 -20.280 1.00 94.62 81 VAL A O 1
ATOM 611 N N . ASP A 1 82 ? 4.342 -0.889 -20.311 1.00 93.00 82 ASP A N 1
ATOM 612 C CA . ASP A 1 82 ? 3.987 -0.875 -21.736 1.00 93.00 82 ASP A CA 1
ATOM 613 C C . ASP A 1 82 ? 3.385 -2.188 -22.300 1.00 93.00 82 ASP A C 1
ATOM 615 O O . ASP A 1 82 ? 3.424 -2.456 -23.510 1.00 93.00 82 ASP A O 1
ATOM 619 N N . CYS A 1 83 ? 2.839 -3.078 -21.459 1.00 95.38 83 CYS A N 1
ATOM 620 C CA . CYS A 1 83 ? 2.315 -4.365 -21.929 1.00 95.38 83 CYS A CA 1
ATOM 621 C C . CYS A 1 83 ? 1.091 -4.892 -21.167 1.00 95.38 83 CYS A C 1
ATOM 623 O O . CYS A 1 83 ? 0.851 -4.629 -19.989 1.00 95.38 83 CYS A O 1
ATOM 625 N N . GLY A 1 84 ? 0.309 -5.732 -21.851 1.00 94.06 84 GLY A N 1
ATOM 626 C CA . GLY A 1 84 ? -0.931 -6.309 -21.335 1.00 94.06 84 GLY A CA 1
ATOM 627 C C . GLY A 1 84 ? -2.165 -5.411 -21.503 1.00 94.06 84 GLY A C 1
ATOM 628 O O . GLY A 1 84 ? -2.096 -4.258 -21.914 1.00 94.06 84 GLY A O 1
ATOM 629 N N . GLY A 1 85 ? -3.349 -5.972 -21.239 1.00 89.06 85 GLY A N 1
ATOM 630 C CA . GLY A 1 85 ? -4.613 -5.249 -21.420 1.00 89.06 85 GLY A CA 1
ATOM 631 C C . GLY A 1 85 ? -4.918 -4.934 -22.887 1.00 89.06 85 GLY A C 1
ATOM 632 O O . GLY A 1 85 ? -5.234 -5.845 -23.657 1.00 89.06 85 GLY A O 1
ATOM 633 N N . SER A 1 86 ? -4.898 -3.646 -23.249 1.00 89.31 86 SER A N 1
ATOM 634 C CA . SER A 1 86 ? -5.020 -3.178 -24.640 1.00 89.31 86 SER A CA 1
ATOM 635 C C . SER A 1 86 ? -3.700 -3.192 -25.416 1.00 89.31 86 SER A C 1
ATOM 637 O O . SER A 1 86 ? -3.751 -3.082 -26.641 1.00 89.31 86 SER A O 1
ATOM 639 N N . CYS A 1 87 ? -2.568 -3.348 -24.728 1.00 92.75 87 CYS A N 1
ATOM 640 C CA . CYS A 1 87 ? -1.232 -3.426 -25.310 1.00 92.75 87 CYS A CA 1
ATOM 641 C C . CYS A 1 87 ? -0.904 -4.844 -25.801 1.00 92.75 87 CYS A C 1
ATOM 643 O O . CYS A 1 87 ? -1.673 -5.797 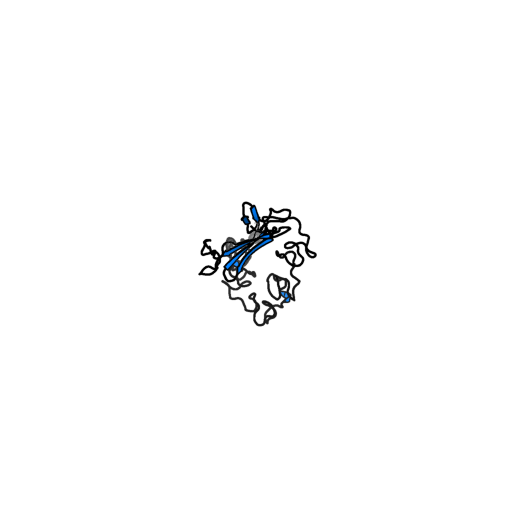-25.611 1.00 92.75 87 CYS A O 1
ATOM 645 N N . GLU A 1 88 ? 0.264 -5.006 -26.423 1.00 94.00 88 GLU A N 1
ATOM 646 C CA . GLU A 1 88 ? 0.777 -6.334 -26.760 1.00 94.00 88 GLU A CA 1
ATOM 647 C C . GLU A 1 88 ? 1.010 -7.177 -25.486 1.00 94.00 88 GLU A C 1
ATOM 649 O O . GLU A 1 88 ? 1.260 -6.634 -24.407 1.00 94.00 88 GLU A O 1
ATOM 654 N N . PRO A 1 89 ? 0.913 -8.519 -25.562 1.00 95.00 89 PRO A N 1
ATOM 655 C CA . PRO A 1 89 ? 1.148 -9.373 -24.403 1.00 95.00 89 PRO A CA 1
ATOM 656 C C . PRO A 1 89 ? 2.571 -9.221 -23.855 1.00 95.00 89 PRO A C 1
ATOM 658 O O . PRO A 1 89 ? 3.534 -9.249 -24.621 1.00 95.00 89 PRO A O 1
ATOM 661 N N . CYS A 1 90 ? 2.700 -9.154 -22.529 1.00 94.44 90 CYS A N 1
ATOM 662 C CA . CYS A 1 90 ? 3.998 -9.058 -21.868 1.00 94.44 90 CYS A CA 1
ATOM 663 C C . CYS A 1 90 ? 4.911 -10.245 -22.199 1.00 94.44 90 CYS A C 1
ATOM 665 O O . CYS A 1 90 ? 4.475 -11.403 -22.256 1.00 94.44 90 CYS A O 1
ATOM 667 N N . ALA A 1 91 ? 6.195 -9.954 -22.406 1.00 92.88 91 ALA A N 1
ATOM 668 C CA . ALA A 1 91 ? 7.204 -10.974 -22.644 1.00 92.88 91 ALA A CA 1
ATOM 669 C C . ALA A 1 91 ? 7.471 -11.760 -21.352 1.00 92.88 91 ALA A C 1
ATOM 671 O O . ALA A 1 91 ? 7.528 -11.187 -20.276 1.00 92.88 91 ALA A O 1
ATOM 672 N N . THR A 1 92 ? 7.701 -13.070 -21.442 1.00 92.12 92 THR A N 1
ATOM 673 C CA . THR A 1 92 ? 7.931 -13.952 -20.269 1.00 92.12 92 THR A CA 1
ATOM 674 C C . THR A 1 92 ? 9.250 -13.704 -19.530 1.00 92.12 92 THR A C 1
ATOM 676 O O . THR A 1 92 ? 9.718 -14.560 -18.799 1.00 92.12 92 THR A O 1
ATOM 679 N N . ASN A 1 93 ? 9.959 -12.645 -19.885 1.00 91.88 93 ASN A N 1
ATOM 680 C CA . ASN A 1 93 ? 11.227 -12.251 -19.290 1.00 91.88 93 ASN A CA 1
ATOM 681 C C . ASN A 1 93 ? 11.181 -10.790 -18.813 1.00 91.88 93 ASN A C 1
ATOM 683 O O . ASN A 1 93 ? 12.237 -10.198 -18.585 1.00 91.88 93 ASN A O 1
ATOM 687 N N . PHE A 1 94 ? 9.982 -10.200 -18.865 1.00 93.69 94 PHE A N 1
ATOM 688 C CA . PHE A 1 94 ? 9.640 -8.839 -18.480 1.00 93.69 94 PHE A CA 1
ATOM 689 C C . PHE A 1 94 ? 8.104 -8.706 -18.413 1.00 93.69 94 PHE A C 1
ATOM 691 O O . PHE A 1 94 ? 7.461 -8.175 -19.326 1.00 93.69 94 PHE A O 1
ATOM 698 N N . ASN A 1 95 ? 7.496 -9.294 -17.387 1.00 93.81 95 ASN A N 1
ATOM 699 C CA . ASN A 1 95 ? 6.045 -9.296 -17.168 1.00 93.81 95 ASN A CA 1
ATOM 700 C C . ASN A 1 95 ? 5.638 -9.104 -15.698 1.00 93.81 95 ASN A C 1
ATOM 702 O O . ASN A 1 95 ? 4.460 -9.299 -15.374 1.00 93.81 95 ASN A O 1
ATOM 706 N N . GLY A 1 96 ? 6.577 -8.756 -14.817 1.00 93.69 96 GLY A N 1
ATOM 707 C CA . GLY A 1 96 ? 6.312 -8.499 -13.407 1.00 93.69 96 GLY A CA 1
ATOM 708 C C . GLY A 1 96 ? 6.005 -9.748 -12.588 1.00 93.69 96 GLY A C 1
ATOM 709 O O . GLY A 1 96 ? 5.481 -9.639 -11.475 1.00 93.69 96 GLY A O 1
ATOM 710 N N . VAL A 1 97 ? 6.280 -10.948 -13.110 1.00 94.94 97 VAL A N 1
ATOM 711 C CA . VAL A 1 97 ? 6.122 -12.202 -12.366 1.00 94.94 97 VAL A CA 1
ATOM 712 C C . VAL A 1 97 ? 7.384 -13.052 -12.440 1.00 94.94 97 VAL A C 1
ATOM 714 O O . VAL A 1 97 ? 8.164 -12.941 -13.367 1.00 94.94 97 VAL A O 1
ATOM 717 N N . LEU A 1 98 ? 7.589 -13.917 -11.441 1.00 94.81 98 LEU A N 1
ATOM 718 C CA . LEU A 1 98 ? 8.704 -14.864 -11.450 1.00 94.81 98 LEU A CA 1
ATOM 719 C C . LEU A 1 98 ? 8.379 -16.070 -12.347 1.00 94.81 98 LEU A C 1
ATOM 721 O O . LEU A 1 98 ? 7.585 -16.936 -11.955 1.00 94.81 98 LEU A O 1
ATOM 725 N N . ASP A 1 99 ? 9.039 -16.151 -13.499 1.00 94.69 99 ASP A N 1
ATOM 726 C CA . ASP A 1 99 ? 8.853 -17.190 -14.517 1.00 94.69 99 ASP A CA 1
ATOM 727 C C . ASP A 1 99 ? 9.912 -18.319 -14.472 1.00 94.69 99 ASP A C 1
ATOM 729 O O . ASP A 1 99 ? 10.901 -18.306 -13.732 1.00 94.69 99 ASP A O 1
ATOM 733 N N . GLU A 1 100 ? 9.706 -19.384 -15.261 1.00 93.94 100 GLU A N 1
ATOM 734 C CA . GLU A 1 100 ? 10.677 -20.483 -15.348 1.00 93.94 100 GLU A CA 1
ATOM 735 C C . GLU A 1 100 ? 11.989 -20.017 -16.001 1.00 93.94 100 GLU A C 1
ATOM 737 O O . GLU A 1 100 ? 12.035 -19.671 -17.179 1.00 93.94 100 GLU A O 1
ATOM 742 N N . GLY A 1 101 ? 13.088 -20.119 -15.252 1.00 91.81 101 GLY A N 1
ATOM 743 C CA . GLY A 1 101 ? 14.426 -19.742 -15.716 1.00 91.81 101 GLY A CA 1
ATOM 744 C C . GLY A 1 101 ? 14.904 -18.402 -15.169 1.00 91.81 101 GLY A C 1
ATOM 745 O O . GLY A 1 101 ? 16.091 -18.100 -15.299 1.00 91.81 101 GLY A O 1
ATOM 746 N N . GLU A 1 102 ? 14.018 -17.658 -14.518 1.00 95.94 102 GLU A N 1
ATOM 747 C CA . GLU A 1 102 ? 14.347 -16.503 -13.696 1.00 95.94 102 GLU A CA 1
ATOM 748 C C . GLU A 1 102 ? 14.851 -16.921 -12.320 1.00 95.94 102 GLU A C 1
ATOM 750 O O . GLU A 1 102 ? 14.495 -17.975 -11.781 1.00 95.94 102 GLU A O 1
ATOM 755 N N . THR A 1 103 ? 15.712 -16.087 -11.744 1.00 94.69 103 THR A N 1
ATOM 756 C CA . THR A 1 103 ? 16.160 -16.267 -10.358 1.00 94.69 103 THR A CA 1
ATOM 757 C C . THR A 1 103 ? 15.439 -15.323 -9.399 1.00 94.69 103 THR A C 1
ATOM 759 O O . THR A 1 103 ? 15.218 -15.701 -8.252 1.00 94.69 103 THR A O 1
ATOM 762 N N . GLY A 1 104 ? 15.037 -14.150 -9.889 1.00 94.12 104 GLY A N 1
ATOM 763 C CA . GLY A 1 104 ? 14.121 -13.191 -9.265 1.00 94.12 104 GLY A CA 1
ATOM 764 C C . GLY A 1 104 ? 13.202 -12.615 -10.352 1.00 94.12 104 GLY A C 1
ATOM 765 O O . GLY A 1 104 ? 13.453 -12.874 -11.527 1.00 94.12 104 GLY A O 1
ATOM 766 N N . VAL A 1 105 ? 12.152 -11.885 -9.973 1.00 96.31 105 VAL A N 1
ATOM 767 C CA . VAL A 1 105 ? 11.144 -11.357 -10.916 1.00 96.31 105 VAL A CA 1
ATOM 768 C C . VAL A 1 105 ? 11.834 -10.576 -12.039 1.00 96.31 105 VAL A C 1
ATOM 770 O O . VAL A 1 105 ? 12.587 -9.645 -11.754 1.00 96.31 105 VAL A O 1
ATOM 773 N N . ASP A 1 106 ? 11.624 -10.990 -13.292 1.00 94.69 106 ASP A N 1
ATOM 774 C CA . ASP A 1 106 ? 12.199 -10.379 -14.501 1.00 94.69 106 ASP A CA 1
ATOM 775 C C . ASP A 1 106 ? 13.748 -10.312 -14.544 1.00 94.69 106 ASP A C 1
ATOM 777 O O . ASP A 1 106 ? 14.340 -9.510 -15.274 1.00 94.69 106 ASP A O 1
ATOM 781 N N . CYS A 1 107 ? 14.460 -11.154 -13.778 1.00 95.88 107 CYS A N 1
ATOM 782 C CA . CYS A 1 107 ? 15.925 -11.101 -13.684 1.00 95.88 107 CYS A CA 1
ATOM 783 C C . CYS A 1 107 ? 16.620 -12.470 -13.590 1.00 95.88 107 CYS A C 1
ATOM 785 O O . CYS A 1 107 ? 16.072 -13.498 -13.183 1.00 95.88 107 CYS A O 1
ATOM 787 N N . GLY A 1 108 ? 17.908 -12.489 -13.951 1.00 93.25 108 GLY A N 1
ATOM 788 C CA . GLY A 1 108 ? 18.763 -13.678 -13.817 1.00 93.25 108 GLY A CA 1
ATOM 789 C C . GLY A 1 108 ? 18.508 -14.793 -14.842 1.00 93.25 108 GLY A C 1
ATOM 790 O O . GLY A 1 108 ? 19.150 -15.844 -14.770 1.00 93.25 108 GLY A O 1
ATOM 791 N N . CYS A 1 109 ? 17.637 -14.551 -15.825 1.00 93.56 109 CYS A N 1
ATOM 792 C CA . CYS A 1 109 ? 17.414 -15.397 -16.995 1.00 93.56 109 CYS A CA 1
ATOM 793 C C . CYS A 1 109 ? 18.246 -14.983 -18.224 1.00 93.56 109 CYS A C 1
ATOM 795 O O . CYS A 1 109 ? 18.932 -13.960 -18.263 1.00 93.56 109 CYS A O 1
ATOM 797 N N . ALA A 1 110 ? 18.209 -15.815 -19.270 1.00 90.75 110 ALA A N 1
ATOM 798 C CA . ALA A 1 110 ? 18.846 -15.508 -20.547 1.00 90.75 110 ALA A CA 1
ATOM 799 C C . ALA A 1 110 ? 18.057 -14.424 -21.302 1.00 90.75 110 ALA A C 1
ATOM 801 O O . ALA A 1 110 ? 16.994 -14.709 -21.843 1.00 90.75 110 ALA A O 1
ATOM 802 N N . GLY A 1 111 ? 18.618 -13.214 -21.388 1.00 86.56 111 GLY A N 1
ATOM 803 C CA . GLY A 1 111 ? 17.965 -12.049 -22.008 1.00 86.56 111 GLY A CA 1
ATOM 804 C C . GLY A 1 111 ? 17.457 -11.014 -21.004 1.00 86.56 111 GLY A C 1
ATOM 805 O O . GLY A 1 111 ? 16.941 -9.985 -21.418 1.00 86.56 111 GLY A O 1
ATOM 806 N N . CYS A 1 112 ? 17.660 -11.273 -19.714 1.00 91.88 112 CYS A N 1
ATOM 807 C CA . CYS A 1 112 ? 17.175 -10.461 -18.608 1.00 91.88 112 CYS A CA 1
ATOM 808 C C . CYS A 1 112 ? 18.346 -9.722 -17.952 1.00 91.88 112 CYS A C 1
ATOM 810 O O . CYS A 1 112 ? 19.493 -10.188 -18.041 1.00 91.88 112 CYS A O 1
ATOM 812 N N . PRO A 1 113 ? 18.091 -8.588 -17.288 1.00 93.75 113 PRO A N 1
ATOM 813 C CA . PRO A 1 113 ? 19.089 -7.920 -16.467 1.00 93.75 113 PRO A CA 1
ATOM 814 C C . PRO A 1 113 ? 19.545 -8.799 -15.288 1.00 93.75 113 PRO A C 1
ATOM 816 O O . PRO A 1 113 ? 18.942 -9.822 -14.939 1.00 93.75 113 PRO A O 1
ATOM 819 N N . ALA A 1 114 ? 20.667 -8.414 -14.678 1.00 94.94 114 ALA A N 1
ATOM 820 C CA . ALA A 1 114 ? 21.090 -9.003 -13.414 1.00 94.94 114 ALA A CA 1
ATOM 821 C C . ALA A 1 114 ? 20.235 -8.417 -12.284 1.00 94.94 114 ALA A C 1
ATOM 823 O O . ALA A 1 114 ? 20.033 -7.211 -12.247 1.00 94.94 114 ALA A O 1
ATOM 824 N N . CYS A 1 115 ? 19.784 -9.255 -11.350 1.00 94.31 115 CYS A N 1
ATOM 825 C CA . CYS A 1 115 ? 18.880 -8.835 -10.273 1.00 94.31 115 CYS A CA 1
ATOM 826 C C . CYS A 1 115 ? 19.362 -7.621 -9.447 1.00 94.31 115 CYS A C 1
ATOM 828 O O . CYS A 1 115 ? 18.530 -6.778 -9.141 1.00 94.31 115 CYS A O 1
ATOM 830 N N . PRO A 1 116 ? 20.669 -7.448 -9.146 1.00 94.44 116 PRO A N 1
ATOM 831 C CA . PRO A 1 116 ? 21.142 -6.256 -8.434 1.00 94.44 116 PRO A CA 1
ATOM 832 C C . PRO A 1 116 ? 21.018 -4.933 -9.203 1.00 94.44 116 PRO A C 1
ATOM 834 O O . PRO A 1 116 ? 21.148 -3.876 -8.598 1.00 94.44 116 PRO A O 1
ATOM 837 N N . GLU A 1 117 ? 20.835 -4.967 -10.526 1.00 94.25 117 GLU A N 1
ATOM 838 C CA . GLU A 1 117 ? 20.689 -3.747 -11.337 1.00 94.25 117 GLU A CA 1
ATOM 839 C C . GLU A 1 117 ? 19.283 -3.147 -11.227 1.00 94.25 117 GLU A C 1
ATOM 841 O O . GLU A 1 117 ? 19.075 -2.038 -11.709 1.00 94.25 117 GLU A O 1
ATOM 846 N N . LEU A 1 118 ? 18.339 -3.873 -10.617 1.00 94.12 118 LEU A N 1
ATOM 847 C CA . LEU A 1 118 ? 16.941 -3.462 -10.533 1.00 94.12 118 LEU A CA 1
ATOM 848 C C . LEU A 1 118 ? 16.581 -2.723 -9.241 1.00 94.12 118 LEU A C 1
ATOM 850 O O . LEU A 1 118 ? 15.547 -2.089 -9.206 1.00 94.12 118 LEU A O 1
ATOM 854 N N . CYS A 1 119 ? 17.479 -2.695 -8.248 1.00 93.88 119 CYS A N 1
ATOM 855 C CA . CYS A 1 119 ? 17.304 -2.058 -6.930 1.00 93.88 119 CYS A CA 1
ATOM 856 C C . CYS A 1 119 ? 17.124 -0.519 -6.930 1.00 93.88 119 CYS A C 1
ATOM 858 O O . CYS A 1 119 ? 17.489 0.149 -5.962 1.00 93.88 119 CYS A O 1
ATOM 860 N N . GLY A 1 120 ? 16.713 0.078 -8.041 1.00 92.94 120 GLY A N 1
ATOM 861 C CA . GLY A 1 120 ? 16.597 1.517 -8.255 1.00 92.94 120 GLY A CA 1
ATOM 862 C C . GLY A 1 120 ? 15.962 1.854 -9.603 1.00 92.94 120 GLY A C 1
ATOM 863 O O . GLY A 1 120 ? 16.260 2.923 -10.150 1.00 92.94 120 GLY A O 1
ATOM 864 N N . ASP A 1 121 ? 15.194 0.926 -10.180 1.00 91.31 121 ASP A N 1
ATOM 865 C CA . ASP A 1 121 ? 14.512 1.096 -11.464 1.00 91.31 121 ASP A CA 1
ATOM 866 C C . ASP A 1 121 ? 13.061 1.593 -11.313 1.00 91.31 121 ASP A C 1
ATOM 868 O O . ASP A 1 121 ? 12.433 1.958 -12.309 1.00 91.31 121 ASP A O 1
ATOM 872 N N . GLY A 1 122 ? 12.565 1.707 -10.076 1.00 91.50 122 GLY A N 1
ATOM 873 C CA . GLY A 1 122 ? 11.233 2.204 -9.748 1.00 91.50 122 GLY A CA 1
ATOM 874 C C . GLY A 1 122 ? 10.135 1.145 -9.826 1.00 91.50 122 GLY A C 1
ATOM 875 O O . GLY A 1 122 ? 8.957 1.492 -9.688 1.00 91.50 122 GLY A O 1
ATOM 876 N N . LEU A 1 123 ? 10.482 -0.125 -10.045 1.00 93.62 123 LEU A N 1
ATOM 877 C CA . LEU A 1 123 ? 9.552 -1.241 -10.175 1.00 93.62 123 LEU A CA 1
ATOM 878 C C . LEU A 1 123 ? 9.800 -2.259 -9.064 1.00 93.62 123 LEU A C 1
ATOM 880 O O . LEU A 1 123 ? 10.927 -2.541 -8.704 1.00 93.62 123 LEU A O 1
ATOM 884 N N . MET A 1 124 ? 8.738 -2.878 -8.545 1.00 93.38 124 MET A N 1
ATOM 885 C CA . MET A 1 124 ? 8.888 -3.958 -7.565 1.00 93.38 124 MET A CA 1
ATOM 886 C C . MET A 1 124 ? 9.238 -5.277 -8.269 1.00 93.38 124 MET A C 1
ATOM 888 O O . MET A 1 124 ? 8.343 -6.068 -8.586 1.00 93.38 124 MET A O 1
ATOM 892 N N . ASN A 1 125 ? 10.521 -5.518 -8.525 1.00 95.06 125 ASN A N 1
ATOM 893 C CA . ASN A 1 125 ? 10.999 -6.688 -9.267 1.00 95.06 125 ASN A CA 1
ATOM 894 C C . ASN A 1 125 ? 12.275 -7.296 -8.632 1.00 95.06 125 ASN A C 1
ATOM 896 O O . ASN A 1 125 ? 12.613 -7.065 -7.470 1.00 95.06 125 ASN A O 1
ATOM 900 N N . GLY A 1 126 ? 12.941 -8.216 -9.330 1.00 95.56 126 GLY A N 1
ATOM 901 C CA . GLY A 1 126 ? 14.125 -8.889 -8.809 1.00 95.56 126 GLY A CA 1
ATOM 902 C C . GLY A 1 126 ? 13.868 -9.696 -7.529 1.00 95.56 126 GLY A C 1
ATOM 903 O O . GLY A 1 126 ? 13.073 -10.641 -7.520 1.00 95.56 126 GLY A O 1
ATOM 904 N N . TYR A 1 127 ? 14.597 -9.369 -6.457 1.00 95.94 127 TYR A N 1
ATOM 905 C CA . TYR A 1 127 ? 14.430 -9.981 -5.126 1.00 95.94 127 TYR A CA 1
ATOM 906 C C . TYR A 1 127 ? 13.788 -9.044 -4.101 1.00 95.94 127 TYR A C 1
ATOM 908 O O . TYR A 1 127 ? 13.792 -9.355 -2.906 1.00 95.94 127 TYR A O 1
ATOM 916 N N . GLU A 1 128 ? 13.290 -7.902 -4.548 1.00 95.25 128 GLU A N 1
ATOM 917 C CA . GLU A 1 128 ? 12.789 -6.843 -3.692 1.00 95.25 128 GLU A CA 1
ATOM 918 C C . GLU A 1 128 ? 11.599 -7.277 -2.836 1.00 95.25 128 GLU A C 1
ATOM 920 O O . GLU A 1 128 ? 10.783 -8.125 -3.208 1.00 95.25 128 GLU A O 1
ATOM 925 N N . THR A 1 129 ? 11.499 -6.681 -1.650 1.00 90.69 129 THR A N 1
ATOM 926 C CA . THR A 1 129 ? 10.339 -6.843 -0.758 1.00 90.69 129 THR A CA 1
ATOM 927 C C . THR A 1 129 ? 9.474 -5.587 -0.683 1.00 90.69 129 THR A C 1
ATOM 929 O O . THR A 1 129 ? 8.355 -5.660 -0.181 1.00 90.69 129 THR A O 1
ATOM 932 N N . GLY A 1 130 ? 9.982 -4.470 -1.198 1.00 88.19 130 GLY A N 1
ATOM 933 C CA . GLY A 1 130 ? 9.278 -3.229 -1.516 1.00 88.19 130 GLY A CA 1
ATOM 934 C C . GLY A 1 130 ? 9.993 -2.566 -2.698 1.00 88.19 130 GLY A C 1
ATOM 935 O O . GLY A 1 130 ? 11.112 -2.958 -2.994 1.00 88.19 130 GLY A O 1
ATOM 936 N N . VAL A 1 131 ? 9.360 -1.609 -3.380 1.00 90.38 131 VAL A N 1
ATOM 937 C CA . VAL A 1 131 ? 9.934 -0.974 -4.587 1.00 90.38 131 VAL A CA 1
ATOM 938 C C . VAL A 1 131 ? 11.354 -0.466 -4.311 1.00 90.38 131 VAL A C 1
ATOM 940 O O . VAL A 1 131 ? 11.548 0.308 -3.369 1.00 90.38 131 VAL A O 1
ATOM 943 N N . ASP A 1 132 ? 12.321 -0.912 -5.116 1.00 90.06 132 ASP A N 1
ATOM 944 C CA . ASP A 1 132 ? 13.745 -0.560 -5.043 1.00 90.06 132 ASP A CA 1
ATOM 945 C C . ASP A 1 132 ? 14.439 -0.938 -3.718 1.00 90.06 132 ASP A C 1
ATOM 947 O O . ASP A 1 132 ? 15.479 -0.377 -3.350 1.00 90.06 132 ASP A O 1
ATOM 951 N N . CYS A 1 133 ? 13.871 -1.863 -2.933 1.00 90.25 133 CYS A N 1
ATOM 952 C CA . CYS A 1 133 ? 14.411 -2.195 -1.619 1.00 90.25 133 CYS A CA 1
ATOM 953 C C . CYS A 1 133 ? 14.130 -3.622 -1.123 1.00 90.25 133 CYS A C 1
ATOM 955 O O . CYS A 1 133 ? 13.180 -4.324 -1.477 1.00 90.25 133 CYS A O 1
ATOM 957 N N . GLY A 1 134 ? 14.964 -4.052 -0.181 1.00 88.81 134 GLY A N 1
ATOM 958 C CA . GLY A 1 134 ? 14.901 -5.357 0.454 1.00 88.81 134 GLY A CA 1
ATOM 959 C C . GLY A 1 134 ? 15.436 -6.489 -0.421 1.00 88.81 134 GLY A C 1
ATOM 960 O O . GLY A 1 134 ? 16.097 -6.291 -1.433 1.00 88.81 134 GLY A O 1
ATOM 961 N N . GLY A 1 135 ? 15.205 -7.725 0.010 1.00 89.56 135 GLY A N 1
ATOM 962 C CA . GLY A 1 135 ? 15.808 -8.880 -0.653 1.00 89.56 135 GLY A CA 1
ATOM 963 C C . GLY A 1 135 ? 17.298 -9.058 -0.359 1.00 89.56 135 GLY A C 1
ATOM 964 O O . GLY A 1 135 ? 17.847 -8.513 0.597 1.00 89.56 135 GLY A O 1
ATOM 965 N N . VAL A 1 136 ? 17.946 -9.920 -1.146 1.00 92.75 136 VAL A N 1
ATOM 966 C CA . VAL A 1 136 ? 19.371 -10.263 -0.972 1.00 92.75 136 VAL A CA 1
ATOM 967 C C . VAL A 1 136 ? 20.312 -9.285 -1.680 1.00 92.75 136 VAL A C 1
ATOM 969 O O . VAL A 1 136 ? 21.472 -9.176 -1.283 1.00 92.75 136 VAL A O 1
ATOM 972 N N . ASP A 1 137 ? 19.806 -8.589 -2.699 1.00 91.12 137 ASP A N 1
ATOM 973 C CA . ASP A 1 137 ? 20.605 -7.772 -3.610 1.00 91.12 137 ASP A CA 1
ATOM 974 C C . ASP A 1 137 ? 20.413 -6.255 -3.405 1.00 91.12 137 ASP A C 1
ATOM 976 O O . ASP A 1 137 ? 21.288 -5.501 -3.831 1.00 91.12 137 ASP A O 1
ATOM 980 N N . CYS A 1 138 ? 19.352 -5.811 -2.710 1.00 90.81 138 CYS A N 1
ATOM 981 C CA . CYS A 1 138 ? 19.064 -4.392 -2.458 1.00 90.81 138 CYS A CA 1
ATOM 982 C C . CYS A 1 138 ? 19.239 -4.004 -0.980 1.00 90.81 138 CYS A C 1
ATOM 984 O O . CYS A 1 138 ? 19.261 -4.851 -0.080 1.00 90.81 138 CYS A O 1
ATOM 986 N N . ASP A 1 139 ? 19.373 -2.699 -0.722 1.00 89.56 139 ASP A N 1
ATOM 987 C CA . ASP A 1 139 ? 19.410 -2.162 0.639 1.00 89.56 139 ASP A CA 1
ATOM 988 C C . ASP A 1 139 ? 18.084 -2.440 1.360 1.00 89.56 139 ASP A C 1
ATOM 990 O O . ASP A 1 139 ? 17.027 -2.510 0.743 1.00 89.56 139 ASP A O 1
ATOM 994 N N . ALA A 1 140 ? 18.122 -2.620 2.683 1.00 86.31 140 ALA A N 1
ATOM 995 C CA . ALA A 1 140 ? 16.909 -2.890 3.451 1.00 86.31 140 ALA A CA 1
ATOM 996 C C . ALA A 1 140 ? 15.879 -1.765 3.265 1.00 86.31 140 ALA A C 1
ATOM 998 O O . ALA A 1 140 ? 16.241 -0.591 3.345 1.00 86.31 140 ALA A O 1
ATOM 999 N N . CYS A 1 141 ? 14.608 -2.132 3.067 1.00 83.00 141 CYS A N 1
ATOM 1000 C CA . CYS A 1 141 ? 13.534 -1.151 2.962 1.00 83.00 141 CYS A CA 1
ATOM 1001 C C . CYS A 1 141 ? 13.520 -0.220 4.179 1.00 83.00 141 CYS A C 1
ATOM 1003 O O . CYS A 1 141 ? 13.658 -0.706 5.312 1.00 83.00 141 CYS A O 1
ATOM 1005 N N . PRO A 1 142 ? 13.394 1.102 3.960 1.00 78.12 142 PRO A N 1
ATOM 1006 C CA . PRO A 1 142 ? 13.260 2.043 5.053 1.00 78.12 142 PRO A CA 1
ATOM 1007 C C . PRO A 1 142 ? 11.977 1.712 5.803 1.00 78.12 142 PRO A C 1
ATOM 1009 O O . PRO A 1 142 ? 10.937 1.518 5.194 1.00 78.12 142 PRO A O 1
ATOM 1012 N N . THR A 1 143 ? 12.069 1.630 7.125 1.00 80.75 143 THR A N 1
ATOM 1013 C CA . THR A 1 143 ? 10.897 1.389 7.970 1.00 80.75 143 THR A CA 1
ATOM 1014 C C . THR A 1 143 ? 10.227 2.678 8.404 1.00 80.75 143 THR A C 1
ATOM 1016 O O . THR A 1 143 ? 9.222 2.579 9.057 1.00 80.75 143 THR A O 1
ATOM 1019 N N . CYS A 1 144 ? 10.843 3.842 8.162 1.00 81.25 144 CYS A N 1
ATOM 1020 C CA . CYS A 1 144 ? 10.481 5.121 8.784 1.00 81.25 144 CYS A CA 1
ATOM 1021 C C . CYS A 1 144 ? 9.750 6.088 7.844 1.00 81.25 144 CYS A C 1
ATOM 1023 O O . CYS A 1 144 ? 9.613 7.251 8.193 1.00 81.25 144 CYS A O 1
ATOM 1025 N N . ASP A 1 145 ? 9.407 5.657 6.633 1.00 80.94 145 ASP A N 1
ATOM 1026 C CA . ASP A 1 145 ? 8.777 6.486 5.594 1.00 80.94 145 ASP A CA 1
ATOM 1027 C C . ASP A 1 145 ? 7.926 5.605 4.640 1.00 80.94 145 ASP A C 1
ATOM 1029 O O . ASP A 1 145 ? 7.720 5.957 3.475 1.00 80.94 145 ASP A O 1
ATOM 1033 N N . ASP A 1 146 ? 7.510 4.410 5.082 1.00 73.50 146 ASP A N 1
ATOM 1034 C CA . ASP A 1 146 ? 6.817 3.400 4.267 1.00 73.50 146 ASP A CA 1
ATOM 1035 C C . ASP A 1 146 ? 5.294 3.333 4.507 1.00 73.50 146 ASP A C 1
ATOM 1037 O O . ASP A 1 146 ? 4.585 2.536 3.879 1.00 73.50 146 ASP A O 1
ATOM 1041 N N . GLY A 1 147 ? 4.763 4.210 5.357 1.00 74.00 147 GLY A N 1
ATOM 1042 C CA . GLY A 1 147 ? 3.341 4.380 5.625 1.00 74.00 147 GLY A CA 1
ATOM 1043 C C . GLY A 1 147 ? 2.734 3.262 6.465 1.00 74.00 147 GLY A C 1
ATOM 1044 O O . GLY A 1 147 ? 1.503 3.186 6.572 1.00 74.00 147 GLY A O 1
ATOM 1045 N N . ILE A 1 148 ? 3.546 2.375 7.049 1.00 72.69 148 ILE A N 1
ATOM 1046 C CA . ILE A 1 148 ? 3.067 1.242 7.842 1.00 72.69 148 ILE A CA 1
ATOM 1047 C C . ILE A 1 148 ? 3.808 1.142 9.175 1.00 72.69 148 ILE A C 1
ATOM 1049 O O . ILE A 1 148 ? 5.015 1.246 9.244 1.00 72.69 148 ILE A O 1
ATOM 1053 N N . LEU A 1 149 ? 3.089 0.845 10.262 1.00 73.75 149 LEU A N 1
ATOM 1054 C CA . LEU A 1 149 ? 3.713 0.674 11.579 1.00 73.75 149 LEU A CA 1
ATOM 1055 C C . LEU A 1 149 ? 4.517 -0.636 11.630 1.00 73.75 149 LEU A C 1
ATOM 1057 O O . LEU A 1 149 ? 3.936 -1.714 11.836 1.00 73.75 149 LEU A O 1
ATOM 1061 N N . ASN A 1 150 ? 5.839 -0.566 11.469 1.00 76.00 150 ASN A N 1
ATOM 1062 C CA . ASN A 1 150 ? 6.697 -1.749 11.456 1.00 76.00 150 ASN A CA 1
ATOM 1063 C C . ASN A 1 150 ? 8.044 -1.539 12.189 1.00 76.00 150 ASN A C 1
ATOM 1065 O O . ASN A 1 150 ? 8.228 -0.610 12.968 1.00 76.00 150 ASN A O 1
ATOM 1069 N N . GLY A 1 151 ? 8.973 -2.496 12.080 1.00 79.38 151 GLY A N 1
ATOM 1070 C CA . GLY A 1 151 ? 10.329 -2.325 12.612 1.00 79.38 151 GLY A CA 1
ATOM 1071 C C . GLY A 1 151 ? 10.404 -2.018 14.118 1.00 79.38 151 GLY A C 1
ATOM 1072 O O . GLY A 1 151 ? 9.967 -2.814 14.954 1.00 79.38 151 GLY A O 1
ATOM 1073 N N . SER A 1 152 ? 11.055 -0.901 14.467 1.00 79.19 152 SER A N 1
ATOM 1074 C CA . SER A 1 152 ? 11.189 -0.427 15.856 1.00 79.19 152 SER A CA 1
ATOM 1075 C C . SER A 1 152 ? 10.223 0.704 16.217 1.00 79.19 152 SER A C 1
ATOM 1077 O O . SER A 1 152 ? 10.288 1.221 17.333 1.00 79.19 152 SER A O 1
ATOM 1079 N N . GLU A 1 153 ? 9.352 1.074 15.287 1.00 83.69 153 GLU A N 1
ATOM 1080 C CA . GLU A 1 153 ? 8.506 2.253 15.347 1.00 83.69 153 GLU A CA 1
ATOM 1081 C C . GLU A 1 153 ? 7.481 2.217 16.478 1.00 83.69 153 GLU A C 1
ATOM 1083 O O . GLU A 1 153 ? 7.073 1.159 16.970 1.00 83.69 153 GLU A O 1
ATOM 1088 N N . THR A 1 154 ? 7.060 3.403 16.912 1.00 76.94 154 THR A N 1
ATOM 1089 C CA . THR A 1 154 ? 6.006 3.569 17.927 1.00 76.94 154 THR A CA 1
ATOM 1090 C C . THR A 1 154 ? 4.769 4.297 17.401 1.00 76.94 154 THR A C 1
ATOM 1092 O O . THR A 1 154 ? 3.759 4.308 18.100 1.00 76.94 154 THR A O 1
ATOM 1095 N N . GLY A 1 155 ? 4.855 4.881 16.205 1.00 73.06 155 GLY A N 1
ATOM 1096 C CA . GLY A 1 155 ? 3.766 5.387 15.361 1.00 73.06 155 GLY A CA 1
ATOM 1097 C C . GLY A 1 155 ? 4.127 5.109 13.893 1.00 73.06 155 GLY A C 1
ATOM 1098 O O . GLY A 1 155 ? 5.263 4.720 13.643 1.00 73.06 155 GLY A O 1
ATOM 1099 N N . ILE A 1 156 ? 3.187 5.237 12.947 1.00 75.75 156 ILE A N 1
ATOM 1100 C CA . ILE A 1 156 ? 3.504 5.035 11.519 1.00 75.75 156 ILE A CA 1
ATOM 1101 C C . ILE A 1 156 ? 4.640 5.985 11.123 1.00 75.75 156 ILE A C 1
ATOM 1103 O O . ILE A 1 156 ? 4.531 7.185 11.386 1.00 75.75 156 ILE A O 1
ATOM 1107 N N . ASP A 1 157 ? 5.705 5.444 10.527 1.00 75.88 157 ASP A N 1
ATOM 1108 C CA . ASP A 1 157 ? 6.860 6.194 10.018 1.00 75.88 157 ASP A CA 1
ATOM 1109 C C . ASP A 1 157 ? 7.632 6.984 11.093 1.00 75.88 157 ASP A C 1
ATOM 1111 O O . ASP A 1 157 ? 8.366 7.935 10.811 1.00 75.88 157 ASP A O 1
ATOM 1115 N N . CYS A 1 158 ? 7.455 6.651 12.379 1.00 79.62 158 CYS A N 1
ATOM 1116 C CA . CYS A 1 158 ? 8.066 7.423 13.451 1.00 79.62 158 CYS A CA 1
ATOM 1117 C C . CYS A 1 158 ? 8.297 6.674 14.771 1.00 79.62 158 CYS A C 1
ATOM 1119 O O . CYS A 1 158 ? 7.639 5.713 15.185 1.00 79.62 158 CYS A O 1
ATOM 1121 N N . GLY A 1 159 ? 9.242 7.212 15.536 1.00 79.88 159 GLY A N 1
ATOM 1122 C CA . GLY A 1 159 ? 9.601 6.745 16.863 1.00 79.88 159 GLY A CA 1
ATOM 1123 C C . GLY A 1 159 ? 10.531 5.534 16.858 1.00 79.88 159 GLY A C 1
ATOM 1124 O O . GLY A 1 159 ? 11.289 5.282 15.926 1.00 79.88 159 GLY A O 1
ATOM 1125 N N . GLY A 1 160 ? 10.554 4.805 17.970 1.00 78.06 160 GLY A N 1
ATOM 1126 C CA . GLY A 1 160 ? 11.536 3.737 18.142 1.00 78.06 160 GLY A CA 1
ATOM 1127 C C . GLY A 1 160 ? 12.968 4.230 18.348 1.00 78.06 160 GLY A C 1
ATOM 1128 O O . GLY A 1 160 ? 13.207 5.310 18.889 1.00 78.06 160 GLY A O 1
ATOM 1129 N N . ASN A 1 161 ? 13.943 3.392 17.980 1.00 79.44 161 ASN A N 1
ATOM 1130 C CA . ASN A 1 161 ? 15.371 3.730 18.052 1.00 79.44 161 ASN A CA 1
ATOM 1131 C C . ASN A 1 161 ? 16.002 4.024 16.683 1.00 79.44 161 ASN A C 1
ATOM 1133 O O . ASN A 1 161 ? 17.168 4.425 16.644 1.00 79.44 161 ASN A O 1
ATOM 1137 N N . THR A 1 162 ? 15.258 3.791 15.601 1.00 78.94 162 THR A N 1
ATOM 1138 C CA . THR A 1 162 ? 15.723 3.916 14.215 1.00 78.94 162 THR A CA 1
ATOM 1139 C C . THR A 1 162 ? 15.096 5.084 13.466 1.00 78.94 162 THR A C 1
ATOM 1141 O O . THR A 1 162 ? 15.741 5.566 12.542 1.00 78.94 162 THR A O 1
ATOM 1144 N N . CYS A 1 163 ? 13.905 5.548 13.863 1.00 82.38 163 CYS A N 1
ATOM 1145 C CA . CYS A 1 163 ? 13.185 6.633 13.196 1.00 82.38 163 CYS A CA 1
ATOM 1146 C C . CYS A 1 163 ? 13.201 7.916 14.030 1.00 82.38 163 CYS A C 1
ATOM 1148 O O . CYS A 1 163 ? 13.497 7.902 15.235 1.00 82.38 163 CYS A O 1
ATOM 1150 N N . ASP A 1 164 ? 12.892 9.040 13.385 1.00 83.50 164 ASP A N 1
ATOM 1151 C CA . ASP A 1 164 ? 12.751 10.310 14.086 1.00 83.50 164 ASP A CA 1
ATOM 1152 C C . ASP A 1 164 ? 11.605 10.224 15.108 1.00 83.50 164 ASP A C 1
ATOM 1154 O O . ASP A 1 164 ? 10.625 9.510 14.886 1.00 83.50 164 ASP A O 1
ATOM 1158 N N . PRO A 1 165 ? 11.704 10.897 16.271 1.00 81.25 165 PRO A N 1
ATOM 1159 C CA . PRO A 1 165 ? 10.629 10.878 17.254 1.00 81.25 165 PRO A CA 1
ATOM 1160 C C . PRO A 1 165 ? 9.322 11.331 16.608 1.00 81.25 165 PRO A C 1
ATOM 1162 O O . PRO A 1 165 ? 9.319 12.361 15.943 1.00 81.25 165 PRO A O 1
ATOM 1165 N N . CYS A 1 166 ? 8.222 10.618 16.862 1.00 71.62 166 CYS A N 1
ATOM 1166 C CA . CYS A 1 166 ? 6.898 11.059 16.431 1.00 71.62 166 CYS A CA 1
ATOM 1167 C C . CYS A 1 166 ? 6.646 12.487 16.930 1.00 71.62 166 CYS A C 1
ATOM 1169 O O . CYS A 1 166 ? 6.429 12.714 18.129 1.00 71.62 166 CYS A O 1
ATOM 1171 N N . GLU A 1 167 ? 6.733 13.466 16.028 1.00 69.69 167 GLU A N 1
ATOM 1172 C CA . GLU A 1 167 ? 6.357 14.831 16.347 1.00 69.69 167 GLU A CA 1
ATOM 1173 C C . GLU A 1 167 ? 4.841 14.871 16.542 1.00 69.69 167 GLU A C 1
ATOM 1175 O O . GLU A 1 167 ? 4.075 14.179 15.881 1.00 69.69 167 GLU A O 1
ATOM 1180 N N . CYS A 1 168 ? 4.396 15.662 17.514 1.00 56.62 168 CYS A N 1
ATOM 1181 C CA . CYS A 1 168 ? 3.007 15.723 17.960 1.00 56.62 168 CYS A CA 1
ATOM 1182 C C . CYS A 1 168 ? 2.146 16.555 16.988 1.00 56.62 168 CYS A C 1
ATOM 1184 O O . CYS A 1 168 ? 1.530 17.548 17.380 1.00 56.62 168 CYS A O 1
ATOM 1186 N N . LEU A 1 169 ? 2.176 16.196 15.708 1.00 60.41 169 LEU A N 1
ATOM 1187 C CA . LEU A 1 169 ? 1.379 16.772 14.633 1.00 60.41 169 LEU A CA 1
ATOM 1188 C C . LEU A 1 169 ? 0.230 15.809 14.307 1.00 60.41 169 LEU A C 1
ATOM 1190 O O . LEU A 1 169 ? 0.098 15.382 13.174 1.00 60.41 169 LEU A O 1
ATOM 1194 N N . CYS A 1 170 ? -0.571 15.430 15.308 1.00 64.81 170 CYS A N 1
ATOM 1195 C CA . CYS A 1 170 ? -1.747 14.591 15.076 1.00 64.81 170 CYS A CA 1
ATOM 1196 C C . CYS A 1 170 ? -2.752 15.395 14.230 1.00 64.81 170 CYS A C 1
ATOM 1198 O O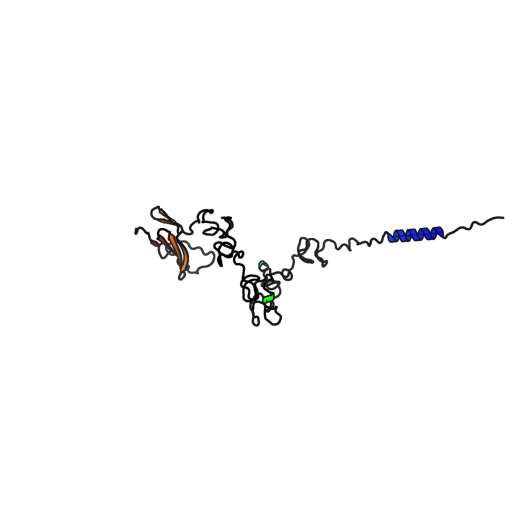 . CYS A 1 170 ? -3.361 16.344 14.742 1.00 64.81 170 CYS A O 1
ATOM 1200 N N . ASP A 1 171 ? -2.905 15.058 12.952 1.00 74.12 171 ASP A N 1
ATOM 1201 C CA . ASP A 1 171 ? -4.070 15.466 12.172 1.00 74.12 171 ASP A CA 1
ATOM 1202 C C . ASP A 1 171 ? -5.138 14.394 12.347 1.00 74.12 171 ASP A C 1
ATOM 1204 O O . ASP A 1 171 ? -5.216 13.459 11.567 1.00 74.12 171 ASP A O 1
ATOM 1208 N N . CYS A 1 172 ? -5.984 14.576 13.363 1.00 81.50 172 CYS A N 1
ATOM 1209 C CA . CYS A 1 172 ? -7.064 13.654 13.721 1.00 81.50 172 CYS A CA 1
ATOM 1210 C C . CYS A 1 172 ? -8.217 13.618 12.693 1.00 81.50 172 CYS A C 1
ATOM 1212 O O . CYS A 1 172 ? -9.384 13.482 13.076 1.00 81.50 172 CYS A O 1
ATOM 1214 N N . THR A 1 173 ? -7.945 13.920 11.424 1.00 81.06 173 THR A N 1
ATOM 1215 C CA . THR A 1 173 ? -8.916 13.951 10.324 1.00 81.06 173 THR A CA 1
ATOM 1216 C C . THR A 1 173 ? -8.330 13.522 8.974 1.00 81.06 173 THR A C 1
ATOM 1218 O O . THR A 1 173 ? -8.992 13.705 7.944 1.00 81.06 173 THR A O 1
ATOM 1221 N N . ASN A 1 174 ? -7.103 13.002 8.942 1.00 73.25 174 ASN A N 1
ATOM 1222 C CA . ASN A 1 174 ? -6.394 12.685 7.705 1.00 73.25 174 ASN A CA 1
ATOM 1223 C C . ASN A 1 174 ? -6.672 11.263 7.180 1.00 73.25 174 ASN A C 1
ATOM 1225 O O . ASN A 1 174 ? -6.308 10.953 6.042 1.00 73.25 174 ASN A O 1
ATOM 1229 N N . GLY A 1 175 ? -7.378 10.431 7.947 1.00 73.50 175 GLY A N 1
ATOM 1230 C CA . GLY A 1 175 ? -7.813 9.100 7.537 1.00 73.50 175 GLY A CA 1
ATOM 1231 C C . GLY A 1 175 ? -6.726 8.028 7.603 1.00 73.50 175 GLY A C 1
ATOM 1232 O O . GLY A 1 175 ? -6.947 6.929 7.084 1.00 73.50 175 GLY A O 1
ATOM 1233 N N . ILE A 1 176 ? -5.585 8.316 8.230 1.00 70.19 176 ILE A N 1
ATOM 1234 C CA . ILE A 1 176 ? -4.517 7.355 8.533 1.00 70.19 176 ILE A CA 1
ATOM 1235 C C . ILE A 1 176 ? -4.323 7.270 10.056 1.00 70.19 176 ILE A C 1
ATOM 1237 O O . ILE A 1 176 ? -4.837 8.104 10.782 1.00 70.19 176 ILE A O 1
ATOM 1241 N N . GLN A 1 177 ? -3.682 6.210 10.562 1.00 74.69 177 GLN A N 1
ATOM 1242 C CA . GLN A 1 177 ? -3.400 6.085 11.999 1.00 74.69 177 GLN A CA 1
ATOM 1243 C C . GLN A 1 177 ? -1.979 6.572 12.283 1.00 74.69 177 GLN A C 1
ATOM 1245 O O . GLN A 1 177 ? -1.041 5.786 12.169 1.00 74.69 177 GLN A O 1
ATOM 1250 N N . ASP A 1 178 ? -1.802 7.829 12.671 1.00 70.06 178 ASP A N 1
ATOM 1251 C CA . ASP A 1 178 ? -0.470 8.413 12.854 1.00 70.06 178 ASP A CA 1
ATOM 1252 C C . ASP A 1 178 ? -0.254 9.085 14.225 1.00 70.06 178 ASP A C 1
ATOM 1254 O O . ASP A 1 178 ? -1.107 9.102 15.118 1.00 70.06 178 ASP A O 1
ATOM 1258 N N . GLY A 1 179 ? 0.976 9.546 14.466 1.00 75.69 179 GLY A N 1
ATOM 1259 C CA . GLY A 1 179 ? 1.334 10.252 15.695 1.00 75.69 179 GLY A CA 1
ATOM 1260 C C . GLY A 1 179 ? 1.086 9.450 16.985 1.00 75.69 179 GLY A C 1
ATOM 1261 O O . GLY A 1 179 ? 1.738 8.441 17.245 1.00 75.69 179 GLY A O 1
ATOM 1262 N N . LEU A 1 180 ? 0.202 9.965 17.852 1.00 73.44 180 LEU A N 1
ATOM 1263 C CA . LEU A 1 180 ? -0.178 9.359 19.144 1.00 73.44 180 LEU A CA 1
ATOM 1264 C C . LEU A 1 180 ? -1.638 8.886 19.169 1.00 73.44 180 LEU A C 1
ATOM 1266 O O . LEU A 1 180 ? -2.228 8.764 20.247 1.00 73.44 180 LEU A O 1
ATOM 1270 N N . GLU A 1 181 ? -2.227 8.677 18.000 1.00 81.00 181 GLU A N 1
ATOM 1271 C CA . GLU A 1 181 ? -3.576 8.151 17.865 1.00 81.00 181 GLU A CA 1
ATOM 1272 C C . GLU A 1 181 ? -3.678 6.710 18.373 1.00 81.00 181 GLU A C 1
ATOM 1274 O O . GLU A 1 181 ? -2.753 5.903 18.260 1.00 81.00 181 GLU A O 1
ATOM 1279 N N . GLU A 1 182 ? -4.831 6.371 18.947 1.00 76.06 182 GLU A N 1
ATOM 1280 C CA . GLU A 1 182 ? -5.124 4.997 19.368 1.00 76.06 182 GLU A CA 1
ATOM 1281 C C . GLU A 1 182 ? -5.763 4.190 18.224 1.00 76.06 182 GLU A C 1
ATOM 1283 O O . GLU A 1 182 ? -5.522 2.988 18.120 1.00 76.06 182 GLU A O 1
ATOM 1288 N N . TYR A 1 183 ? -6.521 4.862 17.346 1.00 76.81 183 TYR A N 1
ATOM 1289 C CA . TYR A 1 183 ? -7.028 4.370 16.056 1.00 76.81 183 TYR A CA 1
ATOM 1290 C C . TYR A 1 183 ? -7.056 5.521 15.039 1.00 76.81 183 TYR A C 1
ATOM 1292 O O . TYR A 1 183 ? -6.916 6.666 15.442 1.00 76.81 183 TYR A O 1
ATOM 1300 N N . ILE A 1 184 ? -7.298 5.215 13.755 1.00 81.81 184 ILE A N 1
ATOM 1301 C CA . ILE A 1 184 ? -7.420 6.208 12.668 1.00 81.81 184 ILE A CA 1
ATOM 1302 C C . ILE A 1 184 ? -8.231 7.427 13.132 1.00 81.81 184 ILE A C 1
ATOM 1304 O O . ILE A 1 184 ? -9.419 7.281 13.455 1.00 81.81 184 ILE A O 1
ATOM 1308 N N . ASP A 1 185 ? -7.589 8.597 13.146 1.00 77.50 185 ASP A N 1
ATOM 1309 C CA . ASP A 1 185 ? -8.182 9.898 13.464 1.00 77.50 185 ASP A CA 1
ATOM 1310 C C . ASP A 1 185 ? -8.744 10.052 14.897 1.00 77.50 185 ASP A C 1
ATOM 1312 O O . ASP A 1 185 ? -9.563 10.942 15.170 1.00 77.50 185 ASP A O 1
ATOM 1316 N N . CYS A 1 186 ? -8.386 9.182 15.852 1.00 83.69 186 CYS A N 1
ATOM 1317 C CA . CYS A 1 186 ? -8.932 9.258 17.209 1.00 83.69 186 CYS A CA 1
ATOM 1318 C C . CYS A 1 186 ? -8.043 8.670 18.316 1.00 83.69 186 CYS A C 1
ATOM 1320 O O . CYS A 1 186 ? -7.158 7.840 18.118 1.00 83.69 186 CYS A O 1
ATOM 1322 N N . GLY A 1 187 ? -8.347 9.053 19.557 1.00 80.25 187 GLY A N 1
ATOM 1323 C CA . GLY A 1 187 ? -7.630 8.589 20.743 1.00 80.25 187 GLY A CA 1
ATOM 1324 C C . GLY A 1 187 ? -6.313 9.329 20.996 1.00 80.25 187 GLY A C 1
ATOM 1325 O O . GLY A 1 187 ? -5.949 10.278 20.309 1.00 80.25 187 GLY A O 1
ATOM 1326 N N . GLY A 1 188 ? -5.611 8.948 22.060 1.00 76.31 188 GLY A N 1
ATOM 1327 C CA . GLY A 1 188 ? -4.421 9.683 22.498 1.00 76.31 188 GLY A CA 1
ATOM 1328 C C . GLY A 1 188 ? -4.717 11.025 23.194 1.00 76.31 188 GLY A C 1
ATOM 1329 O O . GLY A 1 188 ? -5.859 11.334 23.536 1.00 76.31 188 GLY A O 1
ATOM 1330 N N . PRO A 1 189 ? -3.677 11.829 23.496 1.00 77.75 189 PRO A N 1
ATOM 1331 C CA . PRO A 1 189 ? -3.814 13.049 24.297 1.00 77.75 189 PRO A CA 1
ATOM 1332 C C . PRO A 1 189 ? -4.397 14.257 23.544 1.00 77.75 189 PRO A C 1
ATOM 1334 O O . PRO A 1 189 ? -4.804 15.212 24.205 1.00 77.75 189 PRO A O 1
ATOM 1337 N N . ASN A 1 190 ? -4.400 14.244 22.204 1.00 76.94 190 ASN A N 1
ATOM 1338 C CA . ASN A 1 190 ? -4.747 15.408 21.376 1.00 76.94 190 ASN A CA 1
ATOM 1339 C C . ASN A 1 190 ? -5.888 15.174 20.372 1.00 76.94 190 ASN A C 1
ATOM 1341 O O . ASN A 1 190 ? -6.341 16.155 19.786 1.00 76.94 190 ASN A O 1
ATOM 1345 N N . CYS A 1 191 ? -6.374 13.941 20.200 1.00 79.81 191 CYS A N 1
ATOM 1346 C CA . CYS A 1 191 ? -7.566 13.665 19.400 1.00 79.81 191 CYS A CA 1
ATOM 1347 C C . CYS A 1 191 ? -8.778 13.404 20.294 1.00 79.81 191 CYS A C 1
ATOM 1349 O O . CYS A 1 191 ? -8.658 13.105 21.487 1.00 79.81 191 CYS A O 1
ATOM 1351 N N . GLU A 1 192 ? -9.970 13.541 19.716 1.00 84.06 192 GLU A N 1
ATOM 1352 C CA . GLU A 1 192 ? -11.186 13.118 20.404 1.00 84.06 192 GLU A CA 1
ATOM 1353 C C . GLU A 1 192 ? -11.110 11.612 20.709 1.00 84.06 192 GLU A C 1
ATOM 1355 O O . GLU A 1 192 ? -10.524 10.853 19.929 1.00 84.06 192 GLU A O 1
ATOM 1360 N N . PRO A 1 193 ? -11.682 11.145 21.833 1.00 79.50 193 PRO A N 1
ATOM 1361 C CA . PRO A 1 193 ? -11.699 9.728 22.157 1.00 79.50 193 PRO A CA 1
ATOM 1362 C C . PRO A 1 193 ? -12.310 8.920 21.017 1.00 79.50 193 PRO A C 1
ATOM 1364 O O . PRO A 1 193 ? -13.335 9.310 20.450 1.00 79.50 193 PRO A O 1
ATOM 1367 N N . CYS A 1 194 ? -11.719 7.767 20.719 1.00 74.06 194 CYS A N 1
ATOM 1368 C CA . CYS A 1 194 ? -12.266 6.886 19.705 1.00 74.06 194 CYS A CA 1
ATOM 1369 C C . CYS A 1 194 ? -13.715 6.516 20.001 1.00 74.06 194 CYS A C 1
ATOM 1371 O O . CYS A 1 194 ? -14.070 6.102 21.108 1.00 74.06 194 CYS A O 1
ATOM 1373 N N . ALA A 1 195 ? -14.563 6.641 18.981 1.00 71.75 195 ALA A N 1
ATOM 1374 C CA . ALA A 1 195 ? -15.895 6.077 19.037 1.00 71.75 195 ALA A CA 1
ATOM 1375 C C . ALA A 1 195 ? -15.746 4.551 19.074 1.00 71.75 195 ALA A C 1
ATOM 1377 O O . ALA A 1 195 ? -15.401 3.926 18.075 1.00 71.75 195 ALA A O 1
ATOM 1378 N N . SER A 1 196 ? -15.988 3.950 20.240 1.00 62.12 196 SER A N 1
ATOM 1379 C CA . SER A 1 196 ? -15.953 2.498 20.407 1.00 62.12 196 SER A CA 1
ATOM 1380 C C . SER A 1 196 ? -16.824 1.832 19.335 1.00 62.12 196 SER A C 1
ATOM 1382 O O . SER A 1 196 ? -18.009 2.162 19.210 1.00 62.12 196 SER A O 1
ATOM 1384 N N . THR A 1 197 ? -16.272 0.868 18.602 1.00 68.56 197 THR A N 1
ATOM 1385 C CA . THR A 1 197 ? -16.968 0.164 17.510 1.00 68.56 197 THR A CA 1
ATOM 1386 C C . THR A 1 197 ? -18.186 -0.633 17.988 1.00 68.56 197 THR A C 1
ATOM 1388 O O . THR A 1 197 ? -19.077 -0.946 17.199 1.00 68.56 197 THR A O 1
ATOM 1391 N N . ILE A 1 198 ? -18.280 -0.913 19.293 1.00 73.44 198 ILE A N 1
ATOM 1392 C CA . ILE A 1 198 ? -19.445 -1.526 19.933 1.00 73.44 198 ILE A CA 1
ATOM 1393 C C . ILE A 1 198 ? -19.746 -0.789 21.244 1.00 73.44 198 ILE A C 1
ATOM 1395 O O . ILE A 1 198 ? -18.917 -0.754 22.152 1.00 73.44 198 ILE A O 1
ATOM 1399 N N . SER A 1 199 ? -20.967 -0.264 21.378 1.00 78.38 199 SER A N 1
ATOM 1400 C CA . SER A 1 199 ? -21.503 0.232 22.652 1.00 78.38 199 SER A CA 1
ATOM 1401 C C . SER A 1 199 ? -22.852 -0.413 22.960 1.00 78.38 199 SER A C 1
ATOM 1403 O O . SER A 1 199 ? -23.638 -0.719 22.059 1.00 78.38 199 SER A O 1
ATOM 1405 N N . TRP A 1 200 ? -23.122 -0.660 24.241 1.00 80.00 200 TRP A N 1
ATOM 1406 C CA . TRP A 1 200 ? -24.379 -1.263 24.684 1.00 80.00 200 TRP A CA 1
ATOM 1407 C C . TRP A 1 200 ? -24.846 -0.683 26.015 1.00 80.00 200 TRP A C 1
ATOM 1409 O O . TRP A 1 200 ? -24.057 -0.225 26.839 1.00 80.00 200 TRP A O 1
ATOM 1419 N N . TYR A 1 201 ? -26.159 -0.714 26.237 1.00 79.69 201 TYR A N 1
ATOM 1420 C CA . TYR A 1 201 ? -26.769 -0.288 27.492 1.00 79.69 201 TYR A CA 1
ATOM 1421 C C . TYR A 1 201 ? -27.252 -1.500 28.278 1.00 79.69 201 TYR A C 1
ATOM 1423 O O . TYR A 1 201 ? -27.974 -2.344 27.747 1.00 79.69 201 TYR A O 1
ATOM 1431 N N . ASN A 1 202 ? -26.920 -1.547 29.565 1.00 77.00 202 ASN A N 1
ATOM 1432 C CA . ASN A 1 202 ? -27.516 -2.486 30.508 1.00 77.00 202 ASN A CA 1
ATOM 1433 C C . ASN A 1 202 ? -27.972 -1.742 31.765 1.00 77.00 202 ASN A C 1
ATOM 1435 O O . ASN A 1 202 ? -27.211 -0.975 32.348 1.00 77.00 202 ASN A O 1
ATOM 1439 N N . ALA A 1 203 ? -29.224 -1.962 32.174 1.00 82.44 203 ALA A N 1
ATOM 1440 C CA . ALA A 1 203 ? -29.818 -1.354 33.368 1.00 82.44 203 ALA A CA 1
ATOM 1441 C C . ALA A 1 203 ? -29.615 0.179 33.482 1.00 82.44 203 ALA A C 1
ATOM 1443 O O . ALA A 1 203 ? -29.488 0.716 34.579 1.00 82.44 203 ALA A O 1
ATOM 1444 N N . GLY A 1 204 ? -29.587 0.891 32.347 1.00 78.75 204 GLY A N 1
ATOM 1445 C CA . GLY A 1 204 ? -29.387 2.347 32.297 1.00 78.75 204 GLY A CA 1
ATOM 1446 C C . GLY A 1 204 ? -27.929 2.814 32.375 1.00 78.75 204 GLY A C 1
ATOM 1447 O O . GLY A 1 204 ? -27.688 4.017 32.377 1.00 78.75 204 GLY A O 1
ATOM 1448 N N . VAL A 1 205 ? -26.964 1.893 32.407 1.00 76.62 205 VAL A N 1
ATOM 1449 C CA . VAL A 1 205 ? -25.526 2.178 32.329 1.00 76.62 205 VAL A CA 1
ATOM 1450 C C . VAL A 1 205 ? -25.031 1.852 30.923 1.00 76.62 205 VAL A C 1
ATOM 1452 O O . VAL A 1 205 ? -25.336 0.783 30.390 1.00 76.62 205 VAL A O 1
ATOM 1455 N N . GLN A 1 206 ? -24.285 2.778 30.322 1.00 82.50 206 GLN A N 1
ATOM 1456 C CA . GLN A 1 206 ? -23.617 2.559 29.041 1.00 82.50 206 GLN A CA 1
ATOM 1457 C C . GLN A 1 206 ? -22.278 1.861 29.265 1.00 82.50 206 GLN A C 1
ATOM 1459 O O . GLN A 1 206 ? -21.503 2.253 30.138 1.00 82.50 206 GLN A O 1
ATOM 1464 N N . TYR A 1 207 ? -22.022 0.842 28.460 1.00 79.44 207 TYR A N 1
ATOM 1465 C CA . TYR A 1 207 ? -20.750 0.150 28.360 1.00 79.44 207 TYR A CA 1
ATOM 1466 C C . TYR A 1 207 ? -20.189 0.366 26.959 1.00 79.44 207 TYR A C 1
ATOM 1468 O O . TYR A 1 207 ? -20.928 0.350 25.970 1.00 79.44 207 TYR A O 1
ATOM 1476 N N . PHE A 1 208 ? -18.880 0.549 26.905 1.00 79.06 208 PHE A N 1
ATOM 1477 C CA . PHE A 1 208 ? -18.110 0.696 25.684 1.00 79.06 208 PHE A CA 1
ATOM 1478 C C . PHE A 1 208 ? -17.180 -0.517 25.562 1.00 79.06 208 PHE A C 1
ATOM 1480 O O . PHE A 1 208 ? -16.649 -0.997 26.573 1.00 79.06 208 PHE A O 1
ATOM 1487 N N . GLY A 1 209 ? -17.032 -1.056 24.352 1.00 75.88 209 GLY A N 1
ATOM 1488 C CA . GLY A 1 209 ? -16.190 -2.217 24.037 1.00 75.88 209 GLY A CA 1
ATOM 1489 C C . GLY A 1 209 ? -14.687 -1.921 24.038 1.00 75.88 209 GLY A C 1
ATOM 1490 O O . GLY A 1 209 ? -13.969 -2.472 23.214 1.00 75.88 209 GLY A O 1
ATOM 1491 N N . ASP A 1 210 ? -14.221 -1.051 24.934 1.00 75.38 210 ASP A N 1
ATOM 1492 C CA . ASP A 1 210 ? -12.884 -0.441 24.895 1.00 75.38 210 ASP A CA 1
ATOM 1493 C C . ASP A 1 210 ? -11.743 -1.391 25.297 1.00 75.38 210 ASP A C 1
ATOM 1495 O O . ASP A 1 210 ? -10.580 -1.027 25.186 1.00 75.38 210 ASP A O 1
ATOM 1499 N N . ALA A 1 211 ? -12.038 -2.596 25.805 1.00 79.44 211 ALA A N 1
ATOM 1500 C CA . ALA A 1 211 ? -10.997 -3.599 26.055 1.00 79.44 211 ALA A CA 1
ATOM 1501 C C . ALA A 1 211 ? -10.788 -4.511 24.843 1.00 79.44 211 ALA A C 1
ATOM 1503 O O . ALA A 1 211 ? -9.665 -4.888 24.518 1.00 79.44 211 ALA A O 1
ATOM 1504 N N . THR A 1 212 ? -11.877 -4.936 24.205 1.00 80.31 212 THR A N 1
ATOM 1505 C CA . THR A 1 212 ? -11.844 -5.771 23.001 1.00 80.31 212 THR A CA 1
ATOM 1506 C C . THR A 1 212 ? -13.172 -5.616 22.274 1.00 80.31 212 THR A C 1
ATOM 1508 O O . THR A 1 212 ? -14.220 -5.809 22.887 1.00 80.31 212 THR A O 1
ATOM 1511 N N . ALA A 1 213 ? -13.143 -5.342 20.974 1.00 82.00 213 ALA A N 1
ATOM 1512 C CA . ALA A 1 213 ? -14.305 -5.409 20.096 1.00 82.00 213 ALA A CA 1
ATOM 1513 C C . ALA A 1 213 ? -13.912 -6.181 18.833 1.00 82.00 213 ALA A C 1
ATOM 1515 O O . ALA A 1 213 ? -12.941 -5.819 18.172 1.00 82.00 213 ALA A O 1
ATOM 1516 N N . SER A 1 214 ? -14.628 -7.258 18.514 1.00 83.06 214 SER A N 1
ATOM 1517 C CA . SER A 1 214 ? -14.327 -8.103 17.355 1.00 83.06 214 SER A CA 1
ATOM 1518 C C . SER A 1 214 ? -15.585 -8.481 16.581 1.00 83.06 214 SER A C 1
ATOM 1520 O O . SER A 1 214 ? -16.677 -8.588 17.145 1.00 83.06 214 SER A O 1
ATOM 1522 N N . ALA A 1 215 ? -15.417 -8.686 15.276 1.00 85.38 215 ALA A N 1
ATOM 1523 C CA . ALA A 1 215 ? -16.432 -9.212 14.375 1.00 85.38 215 ALA A CA 1
ATOM 1524 C C . ALA A 1 215 ? -15.769 -10.237 13.444 1.00 85.38 215 ALA A C 1
ATOM 1526 O O . ALA A 1 215 ? -15.020 -9.866 12.546 1.00 85.38 215 ALA A O 1
ATOM 1527 N N . GLU A 1 216 ? -16.013 -11.524 13.675 1.00 87.94 216 GLU A N 1
ATOM 1528 C CA . GLU A 1 216 ? -15.321 -12.620 12.987 1.00 87.94 216 GLU A CA 1
ATOM 1529 C C . GLU A 1 216 ? -16.306 -13.673 12.472 1.00 87.94 216 GLU A C 1
ATOM 1531 O O . GLU A 1 216 ? -17.340 -13.940 13.085 1.00 87.94 216 GLU A O 1
ATOM 1536 N N . LEU A 1 217 ? -15.980 -14.313 11.346 1.00 87.56 217 LEU A N 1
ATOM 1537 C CA . LEU A 1 217 ? -16.731 -15.460 10.838 1.00 87.56 217 LEU A CA 1
ATOM 1538 C C . LEU A 1 217 ? -16.226 -16.748 11.498 1.00 87.56 217 LEU A C 1
ATOM 1540 O O . LEU A 1 217 ? -15.129 -17.220 11.209 1.00 87.56 217 LEU A O 1
ATOM 1544 N N . VAL A 1 218 ? -17.053 -17.360 12.345 1.00 88.06 218 VAL A N 1
ATOM 1545 C CA . VAL A 1 218 ? -16.732 -18.607 13.051 1.00 88.06 218 VAL A CA 1
ATOM 1546 C C . VAL A 1 218 ? -17.721 -19.690 12.642 1.00 88.06 218 VAL A C 1
ATOM 1548 O O . VAL A 1 218 ? -18.892 -19.684 13.028 1.00 88.06 218 VAL A O 1
ATOM 1551 N N . GLY A 1 219 ? -17.241 -20.640 11.835 1.00 86.00 219 GLY A N 1
ATOM 1552 C CA . GLY A 1 219 ? -18.069 -21.730 11.312 1.00 86.00 219 GLY A CA 1
ATOM 1553 C C . GLY A 1 219 ? -19.267 -21.229 10.497 1.00 86.00 219 GLY A C 1
ATOM 1554 O O . GLY A 1 219 ? -20.373 -21.716 10.707 1.00 86.00 219 GLY A O 1
ATOM 1555 N N . GLY A 1 220 ? -19.054 -20.212 9.650 1.00 85.81 220 GLY A N 1
ATOM 1556 C CA . GLY A 1 220 ? -20.075 -19.590 8.791 1.00 85.81 220 GLY A CA 1
ATOM 1557 C C . GLY A 1 220 ? -20.906 -18.492 9.468 1.00 85.81 220 GLY A C 1
ATOM 1558 O O . GLY A 1 220 ? -21.442 -17.609 8.799 1.00 85.81 220 GLY A O 1
ATOM 1559 N N . ASN A 1 221 ? -20.970 -18.480 10.801 1.00 86.56 221 ASN A N 1
ATOM 1560 C CA . ASN A 1 221 ? -21.725 -17.479 11.551 1.00 86.56 221 ASN A CA 1
ATOM 1561 C C . ASN A 1 221 ? -20.865 -16.249 11.838 1.00 86.56 221 ASN A C 1
ATOM 1563 O O . ASN A 1 221 ? -19.713 -16.382 12.250 1.00 86.56 221 ASN A O 1
ATOM 1567 N N . LEU A 1 222 ? -21.444 -15.061 11.695 1.00 87.88 222 LEU A N 1
ATOM 1568 C CA . LEU A 1 222 ? -20.792 -13.817 12.088 1.00 87.88 222 LEU A CA 1
ATOM 1569 C C . LEU A 1 222 ? -20.941 -13.630 13.602 1.00 87.88 222 LEU A C 1
ATOM 1571 O O . LEU A 1 222 ? -22.045 -13.428 14.113 1.00 87.88 222 LEU A O 1
ATOM 1575 N N . GLN A 1 223 ? -19.827 -13.725 14.319 1.00 88.31 223 GLN A N 1
ATOM 1576 C CA . GLN A 1 223 ? -19.731 -13.496 15.755 1.00 88.31 223 GLN A CA 1
ATOM 1577 C C . GLN A 1 223 ? -19.244 -12.078 16.013 1.00 88.31 223 GLN A C 1
ATOM 1579 O O . GLN A 1 223 ? -18.147 -11.717 15.605 1.00 88.31 223 GLN A O 1
ATOM 1584 N N . ILE A 1 224 ? -20.055 -11.286 16.707 1.00 88.19 224 ILE A N 1
ATOM 1585 C CA . ILE A 1 224 ? -19.725 -9.917 17.102 1.00 88.19 224 ILE A CA 1
ATOM 1586 C C . ILE A 1 224 ? -19.600 -9.906 18.621 1.00 88.19 224 ILE A C 1
ATOM 1588 O O . ILE A 1 224 ? -20.581 -10.202 19.307 1.00 88.19 224 ILE A O 1
ATOM 1592 N N . THR A 1 225 ? -18.424 -9.591 19.159 1.00 87.62 225 THR A N 1
ATOM 1593 C CA . THR A 1 225 ? -18.174 -9.599 20.608 1.00 87.62 225 THR A CA 1
ATOM 1594 C C . THR A 1 225 ? -17.559 -8.295 21.090 1.00 87.62 225 THR A C 1
ATOM 1596 O O . THR A 1 225 ? -16.805 -7.653 20.367 1.00 87.62 225 THR A O 1
ATOM 1599 N N . GLY A 1 226 ? -17.902 -7.898 22.314 1.00 88.44 226 GLY A N 1
ATOM 1600 C CA . GLY A 1 226 ? -17.380 -6.709 22.976 1.00 88.44 226 GLY A CA 1
ATOM 1601 C C . GLY A 1 226 ? -17.074 -6.988 24.443 1.00 88.44 226 GLY A C 1
ATOM 1602 O O . GLY A 1 226 ? -17.878 -7.611 25.137 1.00 88.44 226 GLY A O 1
ATOM 1603 N N . ILE A 1 227 ? -15.930 -6.513 24.926 1.00 85.81 227 ILE A N 1
ATOM 1604 C CA . ILE A 1 227 ? -15.498 -6.561 26.322 1.00 85.81 227 ILE A CA 1
ATOM 1605 C C . ILE A 1 227 ? -15.169 -5.131 26.751 1.00 85.81 227 ILE A C 1
ATOM 1607 O O . ILE A 1 227 ? -14.389 -4.441 26.099 1.00 85.81 227 ILE A O 1
ATOM 1611 N N . SER A 1 228 ? -15.760 -4.677 27.853 1.00 84.25 228 SER A N 1
ATOM 1612 C CA . SER A 1 228 ? -15.406 -3.397 28.466 1.00 84.25 228 SER A CA 1
ATOM 1613 C C . SER A 1 228 ? -14.174 -3.533 29.361 1.00 84.25 228 SER A C 1
ATOM 1615 O O . SER A 1 228 ? -13.891 -4.607 29.897 1.00 84.25 228 SER A O 1
ATOM 1617 N N . LEU A 1 229 ? -13.497 -2.420 29.655 1.00 78.56 229 LEU A N 1
ATOM 1618 C CA . LEU A 1 229 ? -12.401 -2.383 30.642 1.00 78.56 229 LEU A CA 1
ATOM 1619 C C . LEU A 1 229 ? -12.839 -2.800 32.058 1.00 78.56 229 LEU A C 1
ATOM 1621 O O . LEU A 1 229 ? -12.026 -3.196 32.888 1.00 78.56 229 LEU A O 1
ATOM 1625 N N . THR A 1 230 ? -14.142 -2.746 32.339 1.00 81.44 230 THR A N 1
ATOM 1626 C CA . THR A 1 230 ? -14.743 -3.231 33.589 1.00 81.44 230 THR A CA 1
ATOM 1627 C C . THR A 1 230 ? -15.090 -4.725 33.557 1.00 81.44 230 THR A C 1
ATOM 1629 O O . THR A 1 230 ? -15.685 -5.234 34.509 1.00 81.44 230 THR A O 1
ATOM 1632 N N . GLY A 1 231 ? -14.736 -5.435 32.483 1.00 82.19 231 GLY A N 1
ATOM 1633 C CA . GLY A 1 231 ? -14.953 -6.871 32.305 1.00 82.19 231 GLY A CA 1
ATOM 1634 C C . GLY A 1 231 ? -16.380 -7.264 31.919 1.00 82.19 231 GLY A C 1
ATOM 1635 O O . GLY A 1 231 ? -16.693 -8.453 31.931 1.00 82.19 231 GLY A O 1
ATOM 1636 N N . ALA A 1 232 ? -17.251 -6.304 31.596 1.00 84.06 232 ALA A N 1
ATOM 1637 C CA . ALA A 1 232 ? -18.587 -6.604 31.096 1.00 84.06 232 ALA A CA 1
ATOM 1638 C C . ALA A 1 232 ? -18.490 -7.057 29.636 1.00 84.06 232 ALA A C 1
ATOM 1640 O O . ALA A 1 232 ? -17.777 -6.438 28.850 1.00 84.06 232 ALA A O 1
ATOM 1641 N N . GLN A 1 233 ? -19.204 -8.122 29.274 1.00 87.94 233 GLN A N 1
ATOM 1642 C CA . GLN A 1 233 ? -19.099 -8.733 27.948 1.00 87.94 233 GLN A CA 1
ATOM 1643 C C . GLN A 1 233 ? -20.447 -8.726 27.239 1.00 87.94 233 GLN A C 1
ATOM 1645 O O . GLN A 1 233 ? -21.465 -9.011 27.871 1.00 87.94 233 GLN A O 1
ATOM 1650 N N . VAL A 1 234 ? -20.449 -8.455 25.937 1.00 87.56 234 VAL A N 1
ATOM 1651 C CA . VAL A 1 234 ? -21.595 -8.621 25.039 1.00 87.56 234 VAL A CA 1
ATOM 1652 C C . VAL A 1 234 ? -21.192 -9.490 23.849 1.00 87.56 234 VAL A C 1
ATOM 1654 O O . VAL A 1 234 ? -20.073 -9.389 23.354 1.00 87.56 234 VAL A O 1
ATOM 1657 N N . GLY A 1 235 ? -22.093 -10.352 23.387 1.00 87.62 235 GLY A N 1
ATOM 1658 C CA . GLY A 1 235 ? -21.874 -11.200 22.220 1.00 87.62 235 GLY A CA 1
ATOM 1659 C C . GLY A 1 235 ? -23.147 -11.402 21.406 1.00 87.62 235 GLY A C 1
ATOM 1660 O O . GLY A 1 235 ? -24.213 -11.669 21.965 1.00 87.62 235 GLY A O 1
ATOM 1661 N N . PHE A 1 236 ? -23.024 -11.313 20.084 1.00 86.19 236 PHE A N 1
ATOM 1662 C CA . PHE A 1 236 ? -24.068 -11.610 19.108 1.00 86.19 236 PHE A CA 1
ATOM 1663 C C . PHE A 1 236 ? -23.557 -12.669 18.137 1.00 86.19 236 PHE A C 1
ATOM 1665 O O . PHE A 1 236 ? -22.418 -12.599 17.682 1.00 86.19 236 PHE A O 1
ATOM 1672 N N . VAL A 1 237 ? -24.413 -13.627 17.792 1.00 87.38 237 VAL A N 1
ATOM 1673 C CA . VAL A 1 237 ? -24.128 -14.601 16.737 1.00 87.38 237 VAL A CA 1
ATOM 1674 C C . VAL A 1 237 ? -25.187 -14.440 15.666 1.00 87.38 237 VAL A C 1
ATOM 1676 O O . VAL A 1 237 ? -26.356 -14.760 15.890 1.00 87.38 237 VAL A O 1
ATOM 1679 N N . VAL A 1 238 ? -24.777 -13.926 14.514 1.00 88.06 238 VAL A N 1
ATOM 1680 C CA . VAL A 1 238 ? -25.615 -13.831 13.325 1.00 88.06 238 VAL A CA 1
ATOM 1681 C C . VAL A 1 238 ? -25.405 -15.094 12.501 1.00 88.06 238 VAL A C 1
ATOM 1683 O O . VAL A 1 238 ? -24.274 -15.431 12.148 1.00 88.06 238 VAL A O 1
ATOM 1686 N N . ALA A 1 239 ? -26.495 -15.810 12.236 1.00 86.12 239 ALA A N 1
ATOM 1687 C CA . ALA A 1 239 ? -26.451 -17.041 11.459 1.00 86.12 239 ALA A CA 1
ATOM 1688 C C . ALA A 1 239 ? -25.909 -16.790 10.050 1.00 86.12 239 ALA A C 1
ATOM 1690 O O . ALA A 1 239 ? -26.205 -15.753 9.449 1.00 86.12 239 ALA A O 1
ATOM 1691 N N . GLU A 1 240 ? -25.188 -17.769 9.509 1.00 86.50 240 GLU A N 1
ATOM 1692 C CA . GLU A 1 240 ? -24.848 -17.776 8.089 1.00 86.50 240 GLU A CA 1
ATOM 1693 C C . GLU A 1 240 ? -26.123 -17.673 7.226 1.00 86.50 240 GLU A C 1
ATOM 1695 O O . GLU A 1 240 ? -27.082 -18.427 7.448 1.00 86.50 240 GLU A O 1
ATOM 1700 N N . PRO A 1 241 ? -26.170 -16.761 6.242 1.00 85.38 241 PRO A N 1
ATOM 1701 C CA . PRO A 1 241 ? -27.259 -16.727 5.281 1.00 85.38 241 PRO A CA 1
ATOM 1702 C C . PRO A 1 241 ? -27.265 -17.970 4.384 1.00 85.38 241 PRO A C 1
ATOM 1704 O O . PRO A 1 241 ? -26.222 -18.543 4.093 1.00 85.38 241 PRO A O 1
ATOM 1707 N N . ALA A 1 242 ? -28.437 -18.362 3.875 1.00 84.69 242 ALA A N 1
ATOM 1708 C CA . ALA A 1 242 ? -28.563 -19.546 3.014 1.00 84.69 242 ALA A CA 1
ATOM 1709 C C . ALA A 1 242 ? -27.712 -19.469 1.729 1.00 84.69 242 ALA A C 1
ATOM 1711 O O . ALA A 1 242 ? -27.271 -20.502 1.230 1.00 84.69 242 ALA A O 1
ATOM 1712 N N . ASP A 1 243 ? -27.480 -18.255 1.225 1.00 86.00 243 ASP A N 1
ATOM 1713 C CA . ASP A 1 243 ? -26.683 -17.979 0.023 1.00 86.00 243 ASP A CA 1
ATOM 1714 C C . ASP A 1 243 ? -25.200 -17.682 0.336 1.00 86.00 243 ASP A C 1
ATOM 1716 O O . ASP A 1 243 ? -24.425 -17.385 -0.573 1.00 86.00 243 ASP A O 1
ATOM 1720 N N . GLY A 1 244 ? -24.796 -17.760 1.611 1.00 86.06 244 GLY A N 1
ATOM 1721 C CA . GLY A 1 244 ? -23.462 -17.385 2.083 1.00 86.06 244 GLY A CA 1
ATOM 1722 C C . GLY A 1 244 ? -23.242 -15.870 2.191 1.00 86.06 244 GLY A C 1
ATOM 1723 O O . GLY A 1 244 ? -24.125 -15.056 1.908 1.00 86.06 244 GLY A O 1
ATOM 1724 N N . TRP A 1 245 ? -22.043 -15.486 2.632 1.00 84.38 245 TRP A N 1
ATOM 1725 C CA . TRP A 1 245 ? -21.628 -14.086 2.756 1.00 84.38 245 TRP A CA 1
ATOM 1726 C C . TRP A 1 245 ? -20.983 -13.573 1.461 1.00 84.38 245 TRP A C 1
ATOM 1728 O O . TRP A 1 245 ? -20.109 -14.226 0.896 1.00 84.38 245 TRP A O 1
ATOM 1738 N N . TYR A 1 246 ? -21.368 -12.372 1.023 1.00 85.00 246 TYR A N 1
ATOM 1739 C CA . TYR A 1 246 ? -20.716 -11.635 -0.065 1.00 85.00 246 TYR A CA 1
ATOM 1740 C C . TYR A 1 246 ? -20.712 -10.127 0.222 1.00 85.00 246 TYR A C 1
ATOM 1742 O O . TYR A 1 246 ? -21.421 -9.646 1.109 1.00 85.00 246 TYR A O 1
ATOM 1750 N N . ASN A 1 247 ? -19.896 -9.364 -0.509 1.00 81.44 247 ASN A N 1
ATOM 1751 C CA . ASN A 1 247 ? -19.749 -7.931 -0.259 1.00 81.44 247 ASN A CA 1
ATOM 1752 C C . ASN A 1 247 ? -21.078 -7.178 -0.479 1.00 81.44 247 ASN A C 1
ATOM 1754 O O . ASN A 1 247 ? -21.739 -7.354 -1.502 1.00 81.44 247 ASN A O 1
ATOM 1758 N N . GLY A 1 248 ? -21.477 -6.355 0.492 1.00 77.62 248 GLY A N 1
ATOM 1759 C CA . GLY A 1 248 ? -22.755 -5.637 0.480 1.00 77.62 248 GLY A CA 1
ATOM 1760 C C . GLY A 1 248 ? -23.974 -6.461 0.918 1.00 77.62 248 GLY A C 1
ATOM 1761 O O . GLY A 1 248 ? -25.103 -5.996 0.750 1.00 77.62 248 GLY A O 1
ATOM 1762 N N . TYR A 1 249 ? -23.787 -7.665 1.476 1.00 79.56 249 TYR A N 1
ATOM 1763 C CA . TYR A 1 249 ? -24.890 -8.459 2.026 1.00 79.56 249 TYR A CA 1
ATOM 1764 C C . TYR A 1 249 ? -25.571 -7.744 3.202 1.00 79.56 249 TYR A C 1
ATOM 1766 O O . TYR A 1 249 ? -24.914 -7.328 4.155 1.00 79.56 249 TYR A O 1
ATOM 1774 N N . VAL A 1 250 ? -26.903 -7.652 3.175 1.00 81.81 250 VAL A N 1
ATOM 1775 C CA . VAL A 1 250 ? -27.703 -7.048 4.251 1.00 81.81 250 VAL A CA 1
ATOM 1776 C C . VAL A 1 250 ? -28.627 -8.101 4.844 1.00 81.81 250 VAL A C 1
ATOM 1778 O O . VAL A 1 250 ? -29.468 -8.663 4.144 1.00 81.81 250 VAL A O 1
ATOM 1781 N N . ILE A 1 251 ? -28.517 -8.327 6.153 1.00 80.44 251 ILE A N 1
ATOM 1782 C CA . ILE A 1 251 ? -29.397 -9.234 6.891 1.00 80.44 251 ILE A CA 1
ATOM 1783 C C . ILE A 1 251 ? -30.260 -8.462 7.886 1.00 80.44 251 ILE A C 1
ATOM 1785 O O . ILE A 1 251 ? -29.778 -7.656 8.680 1.00 80.44 251 ILE A O 1
ATOM 1789 N N . ALA A 1 252 ? -31.567 -8.714 7.855 1.00 80.94 252 ALA A N 1
ATOM 1790 C CA . ALA A 1 252 ? -32.479 -8.163 8.846 1.00 80.94 252 ALA A CA 1
ATOM 1791 C C . ALA A 1 252 ? -32.343 -8.942 10.157 1.00 80.94 252 ALA A C 1
ATOM 1793 O O . ALA A 1 252 ? -32.628 -10.139 10.185 1.00 80.94 252 ALA A O 1
ATOM 1794 N N . LEU A 1 253 ? -31.979 -8.265 11.247 1.00 77.44 253 LEU A N 1
ATOM 1795 C CA . LEU A 1 253 ? -31.890 -8.882 12.569 1.00 77.44 253 LEU A CA 1
ATOM 1796 C C . LEU A 1 253 ? -33.283 -9.276 13.083 1.00 77.44 253 LEU A C 1
ATOM 1798 O O . LEU A 1 253 ? -34.117 -8.429 13.400 1.00 77.44 253 LEU A O 1
ATOM 1802 N N . ASN A 1 254 ? -33.541 -10.579 13.147 1.00 80.12 254 ASN A N 1
ATOM 1803 C CA . ASN A 1 254 ? -34.786 -11.172 13.623 1.00 80.12 254 ASN A CA 1
ATOM 1804 C C . ASN A 1 254 ? -34.499 -12.526 14.312 1.00 80.12 254 ASN A C 1
ATOM 1806 O O . ASN A 1 254 ? -33.371 -13.015 14.234 1.00 80.12 254 ASN A O 1
ATOM 1810 N N . PRO A 1 255 ? -35.484 -13.172 14.968 1.00 77.56 255 PRO A N 1
ATOM 1811 C CA . PRO A 1 255 ? -35.256 -14.431 15.689 1.00 77.56 255 PRO A CA 1
ATOM 1812 C C . PRO A 1 255 ? -34.674 -15.577 14.844 1.00 77.56 255 PRO A C 1
ATOM 1814 O O . PRO A 1 255 ? -34.122 -16.520 15.396 1.00 77.56 255 PRO A O 1
ATOM 1817 N N . THR A 1 256 ? -34.798 -15.509 13.517 1.00 72.19 256 THR A N 1
ATOM 1818 C CA . THR A 1 256 ? -34.230 -16.495 12.586 1.00 72.19 256 THR A CA 1
ATOM 1819 C C . THR A 1 256 ? -32.754 -16.219 12.296 1.00 72.19 256 THR A C 1
ATOM 1821 O O . THR A 1 256 ? -31.975 -17.155 12.170 1.00 72.19 256 THR A O 1
ATOM 1824 N N . SER A 1 257 ? -32.361 -14.945 12.193 1.00 75.56 257 SER A N 1
ATOM 1825 C CA . SER A 1 257 ? -30.979 -14.542 11.897 1.00 75.56 257 SER A CA 1
ATOM 1826 C C . SER A 1 257 ? -30.107 -14.409 13.148 1.00 75.56 257 SER A C 1
ATOM 1828 O O . SER A 1 257 ? -28.891 -14.346 13.026 1.00 75.56 257 SER A O 1
ATOM 1830 N N . LEU A 1 258 ? -30.710 -14.362 14.341 1.00 77.56 258 LEU A N 1
ATOM 1831 C CA . LEU A 1 258 ? -30.045 -14.361 15.649 1.00 77.56 258 LEU A CA 1
ATOM 1832 C C . LEU A 1 258 ? -30.422 -15.638 16.425 1.00 77.56 258 LEU A C 1
ATOM 1834 O O . LEU A 1 258 ? -31.220 -15.578 17.364 1.00 77.56 258 LEU A O 1
ATOM 1838 N N . PRO A 1 259 ? -29.901 -16.813 16.025 1.00 63.25 259 PRO A N 1
ATOM 1839 C CA . PRO A 1 259 ? -30.290 -18.103 16.600 1.00 63.25 259 PRO A CA 1
ATOM 1840 C C . PRO A 1 259 ? -29.868 -18.261 18.068 1.00 63.25 259 PRO A C 1
ATOM 1842 O O . PRO A 1 259 ? -30.494 -19.015 18.813 1.00 63.25 259 PRO A O 1
ATOM 1845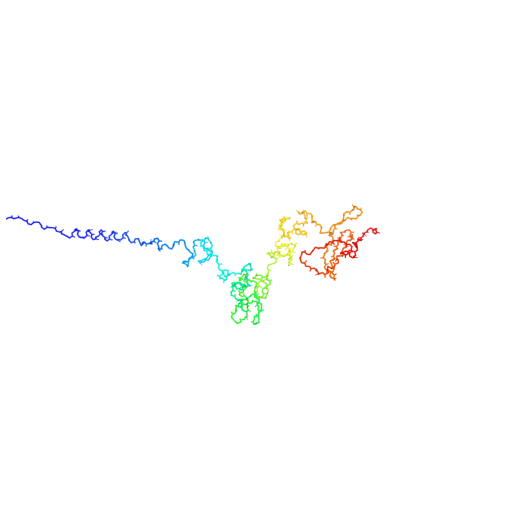 N N . GLN A 1 260 ? -28.823 -17.547 18.496 1.00 63.44 260 GLN A N 1
ATOM 1846 C CA . GLN A 1 260 ? -28.478 -17.361 19.901 1.00 63.44 260 GLN A CA 1
ATOM 1847 C C . GLN A 1 260 ? -28.812 -15.918 20.278 1.00 63.44 260 GLN A C 1
ATOM 1849 O O . GLN A 1 260 ? -28.323 -14.976 19.655 1.00 63.44 260 GLN A O 1
ATOM 1854 N N . ALA A 1 261 ? -29.683 -15.747 21.277 1.00 58.03 261 ALA A N 1
ATOM 1855 C CA . ALA A 1 261 ? -29.986 -14.439 21.845 1.00 58.03 261 ALA A CA 1
ATOM 1856 C C . ALA A 1 261 ? -28.683 -13.728 22.233 1.00 58.03 261 ALA A C 1
ATOM 1858 O O . ALA A 1 261 ? -27.744 -14.389 22.677 1.00 58.03 261 ALA A O 1
ATOM 1859 N N . ALA A 1 262 ? -28.642 -12.402 22.079 1.00 66.94 262 ALA A N 1
ATOM 1860 C CA . ALA A 1 262 ? -27.527 -11.591 22.553 1.00 66.94 262 ALA A CA 1
ATOM 1861 C C . ALA A 1 262 ? -27.151 -12.018 23.982 1.00 66.94 262 ALA A C 1
ATOM 1863 O O . ALA A 1 262 ? -27.993 -11.984 24.885 1.00 66.94 262 ALA A O 1
ATOM 1864 N N . ALA A 1 263 ? -25.917 -12.480 24.165 1.00 71.69 263 ALA A N 1
ATOM 1865 C CA . ALA A 1 263 ? -25.413 -12.895 25.461 1.00 71.69 263 ALA A CA 1
ATOM 1866 C C . ALA A 1 263 ? -24.727 -11.695 26.101 1.00 71.69 263 ALA A C 1
ATOM 1868 O O . ALA A 1 263 ? -23.863 -11.068 25.493 1.00 71.69 263 ALA A O 1
ATOM 1869 N N . TYR A 1 264 ? -25.120 -11.373 27.326 1.00 77.19 264 TYR A N 1
ATOM 1870 C CA . TYR A 1 264 ? -24.450 -10.368 28.130 1.00 77.19 264 TYR A CA 1
ATOM 1871 C C . TYR A 1 264 ? -24.002 -11.004 29.439 1.00 77.19 264 TYR A C 1
ATOM 1873 O O . TYR A 1 264 ? -24.800 -11.645 30.126 1.00 77.19 264 TYR A O 1
ATOM 1881 N N . THR A 1 265 ? -22.733 -10.807 29.782 1.00 79.06 265 THR A N 1
ATOM 1882 C CA . THR A 1 265 ? -22.167 -11.238 31.060 1.00 79.06 265 THR A CA 1
ATOM 1883 C C . THR A 1 265 ? -21.792 -9.996 31.853 1.00 79.06 265 THR A C 1
ATOM 1885 O O . THR A 1 265 ? -20.906 -9.234 31.458 1.00 79.06 265 THR A O 1
ATOM 1888 N N . SER A 1 266 ? -22.483 -9.782 32.976 1.00 73.94 266 SER A N 1
ATOM 1889 C CA . SER A 1 266 ? -22.206 -8.667 33.879 1.00 73.94 266 SER A CA 1
ATOM 1890 C C . SER A 1 266 ? -21.077 -9.011 34.848 1.00 73.94 266 SER A C 1
ATOM 1892 O O . SER A 1 266 ? -21.016 -10.113 35.392 1.00 73.94 266 SER A O 1
ATOM 1894 N N . THR A 1 267 ? -20.220 -8.039 35.161 1.00 66.81 267 THR A N 1
ATOM 1895 C CA . THR A 1 267 ? -19.248 -8.173 36.260 1.00 66.81 267 THR A CA 1
ATOM 1896 C C . THR A 1 267 ? -19.925 -8.180 37.639 1.00 66.81 267 THR A C 1
ATOM 1898 O O . THR A 1 267 ? -19.319 -8.591 38.624 1.00 66.81 267 THR A O 1
ATOM 1901 N N . ALA A 1 268 ? -21.187 -7.735 37.720 1.00 61.66 268 ALA A N 1
ATOM 1902 C CA . ALA A 1 268 ? -21.982 -7.676 38.949 1.00 61.66 268 ALA A CA 1
ATOM 1903 C C . ALA A 1 268 ? -22.796 -8.956 39.236 1.00 61.66 268 ALA A C 1
ATOM 1905 O O . ALA A 1 268 ? -23.401 -9.053 40.303 1.00 61.66 268 ALA A O 1
ATOM 1906 N N . GLY A 1 269 ? -22.822 -9.929 38.317 1.00 52.78 269 GLY A N 1
ATOM 1907 C CA . GLY A 1 269 ? -23.515 -11.209 38.500 1.00 52.78 269 GLY A CA 1
ATOM 1908 C C . GLY A 1 269 ? -25.047 -11.131 38.554 1.00 52.78 269 GLY A C 1
ATOM 1909 O O . GLY A 1 269 ? -25.668 -12.054 39.081 1.00 52.78 269 GLY A O 1
ATOM 1910 N N . MET A 1 270 ? -25.649 -10.049 38.046 1.00 47.69 270 MET A N 1
ATOM 1911 C CA . MET A 1 270 ? -27.098 -9.956 37.809 1.00 47.69 270 MET A CA 1
ATOM 1912 C C . MET A 1 270 ? -27.437 -10.266 36.361 1.00 47.69 270 MET A C 1
ATOM 1914 O O . MET A 1 270 ? -26.640 -9.831 35.490 1.00 47.69 270 MET A O 1
#

Sequence (270 aa):
MTTHPIFSSAVGRLTAVCFAVLWSGLTLTGCLNDDNLIGENCYDEILNNGEELIDCGGPICDPCDPCENDAWDPLLGEQWVDCGGSCEPCATNFNGVLDEGETGVDCGCAGCPACPELCGDGLMNGYETGVDCGGVDCDACPTCDDGILNGSETGIDCGGNTCDPCECLCDCTNGIQDGLEEYIDCGGPNCEPCASTISWYNAGVQYFGDATASAELVGGNLQITGISLTGAQVGFVVAEPADGWYNGYVIALNPTSLPQAAAYTSTAGM

Secondary structure (DSSP, 8-state):
--------SSHHHHHHHHHHHHHHHSS-S----TTTS--S-S-SSSS-TT-SBTTBSSSSSPPPPGGGSSS--GGGT-SBTTBSTTSPPPBTTBSSS--BTBSBBTBSSTTS--GGG-TTSSSS-BT-SBTTB-TTTSPPPPSSSSSS--TT-SBTTB-TTTS----S---TTSSS--TT-SBTTB-TTTSPPP--S-EEEETTEEEE--SEEEEEEETTEEEEEEE-TT--EEEEEEPPPTT---TT-----STTT-SEEEEEE-TT--

Foldseek 3Di:
DDDDDDDDPPPVVVVVVVVVVVVVVVPPPPDPDVVVPPPLALADQDPDNQAPDRSADDDHHHHDDQLPPQDADVVQAAQFRSAGDPGDHDDQLGRQDDHPQAPKFSADHDVGHHLLVQLPVQHQIRQAPDRSADGDNGHHDDQQPPLDPDDQAPFRSADGPRGHHQDQPDPLPPQGTGRQAPGRSADDDPGHHDDAPDWDDDPNDIFGLVVDWDWDQDPQWTKTKGAGPLGKIKIFTFHHDPVGDDPPDDDDDDCVRGVDPIDIDDPVRD

Radius of gyration: 38.37 Å; chains: 1; bounding box: 71×93×126 Å

pLDDT: mean 78.79, std 14.26, range [38.09, 96.31]